Protein AF-A0A7R8D118-F1 (afdb_monomer_lite)

Structure (mmCIF, N/CA/C/O backbone):
data_AF-A0A7R8D118-F1
#
_entry.id   AF-A0A7R8D118-F1
#
loop_
_atom_site.group_PDB
_atom_site.id
_atom_site.type_symbol
_atom_site.label_atom_id
_atom_site.label_alt_id
_atom_site.label_comp_id
_atom_site.label_asym_id
_atom_site.label_entity_id
_atom_site.label_seq_id
_atom_site.pdbx_PDB_ins_code
_atom_site.Cartn_x
_atom_site.Cartn_y
_atom_site.Cartn_z
_atom_site.occupancy
_atom_site.B_iso_or_equiv
_atom_site.auth_seq_id
_atom_site.auth_comp_id
_atom_site.auth_asym_id
_atom_site.auth_atom_id
_atom_site.pdbx_PDB_model_num
ATOM 1 N N . MET A 1 1 ? 39.020 42.201 -3.361 1.00 38.03 1 MET A N 1
ATOM 2 C CA . MET A 1 1 ? 38.008 42.595 -4.357 1.00 38.03 1 MET A CA 1
ATOM 3 C C . MET A 1 1 ? 37.973 41.532 -5.427 1.00 38.03 1 MET A C 1
ATOM 5 O O . MET A 1 1 ? 39.004 41.213 -6.007 1.00 38.03 1 MET A O 1
ATOM 9 N N . ASP A 1 2 ? 36.800 40.930 -5.534 1.00 43.62 2 ASP A N 1
ATOM 10 C CA . ASP A 1 2 ? 36.474 39.673 -6.190 1.00 43.62 2 ASP A CA 1
ATOM 11 C C . ASP A 1 2 ? 36.710 39.654 -7.700 1.00 43.62 2 ASP A C 1
ATOM 13 O O . ASP A 1 2 ? 36.408 40.614 -8.407 1.00 43.62 2 ASP A O 1
ATOM 17 N N . LYS A 1 3 ? 37.168 38.502 -8.197 1.00 47.53 3 LYS A N 1
ATOM 18 C CA . LYS A 1 3 ? 36.976 38.077 -9.586 1.00 47.53 3 LYS A CA 1
ATOM 19 C C . LYS A 1 3 ? 36.614 36.593 -9.598 1.00 47.53 3 LYS A C 1
ATOM 21 O O . LYS A 1 3 ? 37.486 35.738 -9.698 1.00 47.53 3 LYS A O 1
ATOM 26 N N . PHE A 1 4 ? 35.321 36.301 -9.489 1.00 48.78 4 PHE A N 1
ATOM 27 C CA . PHE A 1 4 ? 34.744 35.029 -9.919 1.00 48.78 4 PHE A CA 1
ATOM 28 C C . PHE A 1 4 ? 33.777 35.325 -11.058 1.00 48.78 4 PHE A C 1
ATOM 30 O O . PHE A 1 4 ? 32.593 35.584 -10.857 1.00 48.78 4 PHE A O 1
ATOM 37 N N . GLU A 1 5 ? 34.319 35.326 -12.267 1.00 49.88 5 GLU A N 1
ATOM 38 C CA . GLU A 1 5 ? 33.544 35.365 -13.498 1.00 49.88 5 GLU A CA 1
ATOM 39 C C . GLU A 1 5 ? 32.995 33.949 -13.720 1.00 49.88 5 GLU A C 1
ATOM 41 O O . GLU A 1 5 ? 33.688 33.042 -14.178 1.00 49.88 5 GLU A O 1
ATOM 46 N N . THR A 1 6 ? 31.766 33.715 -13.260 1.00 54.00 6 THR A N 1
ATOM 47 C CA . THR A 1 6 ? 31.045 32.463 -13.500 1.00 54.00 6 THR A CA 1
ATOM 48 C C . THR A 1 6 ? 30.400 32.545 -14.878 1.00 54.00 6 THR A C 1
ATOM 50 O O . THR A 1 6 ? 29.558 33.402 -15.136 1.00 54.00 6 THR A O 1
ATOM 53 N N . ALA A 1 7 ? 30.831 31.663 -15.783 1.00 54.53 7 ALA A N 1
ATOM 54 C CA . ALA A 1 7 ? 30.263 31.527 -17.119 1.00 54.53 7 ALA A CA 1
ATOM 55 C C . ALA A 1 7 ? 28.735 31.316 -17.050 1.00 54.53 7 ALA A C 1
ATOM 57 O O . ALA A 1 7 ? 28.266 30.574 -16.179 1.00 54.53 7 ALA A O 1
ATOM 58 N N . PRO A 1 8 ? 27.939 31.914 -17.957 1.00 55.78 8 PRO A N 1
ATOM 59 C CA . PRO A 1 8 ? 26.502 31.690 -17.972 1.00 55.78 8 PRO A CA 1
ATOM 60 C C . PRO A 1 8 ? 26.220 30.228 -18.329 1.00 55.78 8 PRO A C 1
ATOM 62 O O . PRO A 1 8 ? 26.653 29.733 -19.372 1.00 55.78 8 PRO A O 1
ATOM 65 N N . ALA A 1 9 ? 25.491 29.527 -17.458 1.00 60.59 9 ALA A N 1
ATOM 66 C CA . ALA A 1 9 ? 25.002 28.184 -17.735 1.00 60.59 9 ALA A CA 1
ATOM 67 C C . ALA A 1 9 ? 24.207 28.205 -19.049 1.00 60.59 9 ALA A C 1
ATOM 69 O O . ALA A 1 9 ? 23.165 28.854 -19.150 1.00 60.59 9 ALA A O 1
ATOM 70 N N . CYS A 1 10 ? 24.720 27.516 -20.068 1.00 49.34 10 CYS A N 1
ATOM 71 C CA . CYS A 1 10 ? 24.037 27.331 -21.338 1.00 49.34 10 CYS A CA 1
ATOM 72 C C . CYS A 1 10 ? 22.748 26.535 -21.078 1.00 49.34 10 CYS A C 1
ATOM 74 O O . CYS A 1 10 ? 22.778 25.315 -20.905 1.00 49.34 10 CYS A O 1
ATOM 76 N N . LEU A 1 11 ? 21.617 27.237 -20.988 1.00 60.72 11 LEU A N 1
ATOM 77 C CA . LEU A 1 11 ? 20.293 26.637 -20.862 1.00 60.72 11 LEU A CA 1
ATOM 78 C C . LEU A 1 11 ? 19.932 25.990 -22.202 1.00 60.72 11 LEU A C 1
ATOM 80 O O . LEU A 1 11 ? 19.295 26.594 -23.062 1.00 60.72 11 LEU A O 1
ATOM 84 N N . THR A 1 12 ? 20.384 24.756 -22.400 1.00 67.12 12 THR A N 1
ATOM 85 C CA . THR A 1 12 ? 19.956 23.930 -23.527 1.00 67.12 12 THR A CA 1
ATOM 86 C C . THR A 1 12 ? 18.503 23.515 -23.301 1.00 67.12 12 THR A C 1
ATOM 88 O O . THR A 1 12 ? 18.144 22.935 -22.274 1.00 67.12 12 THR A O 1
ATOM 91 N N . GLN A 1 13 ? 17.631 23.857 -24.250 1.00 70.81 13 GLN A N 1
ATOM 92 C CA . GLN A 1 13 ? 16.223 23.483 -24.198 1.00 70.81 13 GLN A CA 1
ATOM 93 C C . GLN A 1 13 ? 16.103 21.956 -24.290 1.00 70.81 13 GLN A C 1
ATOM 95 O O . GLN A 1 13 ? 16.278 21.371 -25.355 1.00 70.81 13 GLN A O 1
ATOM 100 N N . SER A 1 14 ? 15.806 21.311 -23.163 1.00 67.88 14 SER A N 1
ATOM 101 C CA . SER A 1 14 ? 15.517 19.875 -23.106 1.00 67.88 14 SER A CA 1
ATOM 102 C C . SER A 1 14 ? 14.041 19.633 -23.422 1.00 67.88 14 SER A C 1
ATOM 104 O O . SER A 1 14 ? 13.181 20.406 -22.985 1.00 67.88 14 SER A O 1
ATOM 106 N N . ARG A 1 15 ? 13.712 18.578 -24.178 1.00 76.56 15 ARG A N 1
ATOM 107 C CA . ARG A 1 15 ? 12.307 18.224 -24.421 1.00 76.56 15 ARG A CA 1
ATOM 108 C C . ARG A 1 15 ? 11.724 17.599 -23.156 1.00 76.56 15 ARG A C 1
ATOM 110 O O . ARG A 1 15 ? 12.433 16.978 -22.370 1.00 76.56 15 ARG A O 1
ATOM 117 N N . ILE A 1 16 ? 10.409 17.725 -22.964 1.00 75.69 16 ILE A N 1
ATOM 118 C CA . ILE A 1 16 ? 9.700 17.116 -21.819 1.00 75.69 16 ILE A CA 1
ATOM 119 C C . ILE A 1 16 ? 9.971 15.604 -21.756 1.00 75.69 16 ILE A C 1
ATOM 121 O O . ILE A 1 16 ? 10.106 15.031 -20.678 1.00 75.69 16 ILE A O 1
ATOM 125 N N . GLU A 1 17 ? 10.100 14.977 -22.922 1.00 73.69 17 GLU A N 1
ATOM 126 C CA . GLU A 1 17 ? 10.392 13.556 -23.092 1.00 73.69 17 GLU A CA 1
ATOM 127 C C . GLU A 1 17 ? 11.790 13.162 -22.621 1.00 73.69 17 GLU A C 1
ATOM 129 O O . GLU A 1 17 ? 11.987 11.998 -22.307 1.00 73.69 17 GLU A O 1
ATOM 134 N N . ASP A 1 18 ? 12.744 14.088 -22.507 1.00 72.12 18 ASP A N 1
ATOM 135 C CA . ASP A 1 18 ? 14.113 13.790 -22.068 1.00 72.12 18 ASP A CA 1
ATOM 136 C C . ASP A 1 18 ? 14.220 13.702 -20.540 1.00 72.12 18 ASP A C 1
ATOM 138 O O . ASP A 1 18 ? 15.130 13.064 -20.006 1.00 72.12 18 ASP A O 1
ATOM 142 N N . LEU A 1 19 ? 13.245 14.261 -19.816 1.00 79.56 19 LEU A N 1
ATOM 143 C CA . LEU A 1 19 ? 13.216 14.261 -18.357 1.00 79.56 19 LEU A CA 1
ATOM 144 C C . LEU A 1 19 ? 13.184 12.830 -17.799 1.00 79.56 19 LEU A C 1
ATOM 146 O O . LEU A 1 19 ? 12.403 11.980 -18.231 1.00 79.56 19 LEU A O 1
ATOM 150 N N . ALA A 1 20 ? 14.002 12.569 -16.776 1.00 73.56 20 ALA A N 1
ATOM 151 C CA . ALA A 1 20 ? 14.130 11.243 -16.164 1.00 73.56 20 ALA A CA 1
ATOM 152 C C . ALA A 1 20 ? 12.820 10.726 -15.534 1.00 73.56 20 ALA A C 1
ATOM 154 O O . ALA A 1 20 ? 12.601 9.516 -15.466 1.00 73.56 20 ALA A O 1
ATOM 155 N N . GLY A 1 21 ? 11.954 11.636 -15.070 1.00 74.75 21 GLY A N 1
ATOM 156 C CA . GLY A 1 21 ? 10.668 11.311 -14.443 1.00 74.75 21 GLY A CA 1
ATOM 157 C C . GLY A 1 21 ? 9.498 11.163 -15.419 1.00 74.75 21 GLY A C 1
ATOM 158 O O . GLY A 1 21 ? 8.461 10.616 -15.039 1.00 74.75 21 GLY A O 1
ATOM 159 N N . VAL A 1 22 ? 9.645 11.624 -16.664 1.00 77.94 22 VAL A N 1
ATOM 160 C CA . VAL A 1 22 ? 8.611 11.487 -17.693 1.00 77.94 22 VAL A CA 1
ATOM 161 C C . VAL A 1 22 ? 8.875 10.192 -18.440 1.00 77.94 22 VAL A C 1
ATOM 163 O O . VAL A 1 22 ? 9.893 10.035 -19.111 1.00 77.94 22 VAL A O 1
ATOM 166 N N . VAL A 1 23 ? 7.960 9.239 -18.276 1.00 80.56 23 VAL A N 1
ATOM 167 C CA . VAL A 1 23 ? 8.067 7.926 -18.902 1.00 80.56 23 VAL A CA 1
ATOM 168 C C . VAL A 1 23 ? 6.770 7.570 -19.611 1.00 80.56 23 VAL A C 1
ATOM 170 O O . VAL A 1 23 ? 5.721 7.432 -18.977 1.00 80.56 23 VAL A O 1
ATOM 173 N N . ASN A 1 24 ? 6.870 7.347 -20.921 1.00 84.75 24 ASN A N 1
ATOM 174 C CA . ASN A 1 24 ? 5.761 6.925 -21.762 1.00 84.75 24 ASN A CA 1
ATOM 175 C C . ASN A 1 24 ? 5.709 5.399 -21.893 1.00 84.75 24 ASN A C 1
ATOM 177 O O . ASN A 1 24 ? 6.715 4.731 -22.124 1.00 84.75 24 ASN A O 1
ATOM 181 N N . LEU A 1 25 ? 4.505 4.827 -21.780 1.00 85.38 25 LEU A N 1
ATOM 182 C CA . LEU A 1 25 ? 4.330 3.373 -21.864 1.00 85.38 25 LEU A CA 1
ATOM 183 C C . LEU A 1 25 ? 4.691 2.828 -23.257 1.00 85.38 25 LEU A C 1
ATOM 185 O O . LEU A 1 25 ? 5.374 1.813 -23.345 1.00 85.38 25 LEU A O 1
ATOM 189 N N . LYS A 1 26 ? 4.283 3.529 -24.324 1.00 86.25 26 LYS A N 1
ATOM 190 C CA . LYS A 1 26 ? 4.560 3.139 -25.718 1.00 86.25 26 LYS A CA 1
ATOM 191 C C . LYS A 1 26 ? 6.062 3.096 -26.019 1.00 86.25 26 LYS A C 1
ATOM 193 O O . LYS A 1 26 ? 6.540 2.140 -26.615 1.00 86.25 26 LYS A O 1
ATOM 198 N N . GLU A 1 27 ? 6.804 4.086 -25.530 1.00 85.56 27 GLU A N 1
ATOM 199 C CA . GLU A 1 27 ? 8.264 4.151 -25.655 1.00 85.56 27 GLU A CA 1
ATOM 200 C C . GLU A 1 27 ? 8.927 2.946 -24.971 1.00 85.56 27 GLU A C 1
ATOM 202 O O . GLU A 1 27 ? 9.779 2.277 -25.547 1.00 85.56 27 GLU A O 1
ATOM 207 N N . PHE A 1 28 ? 8.473 2.585 -23.769 1.00 87.50 28 PHE A N 1
ATOM 208 C CA . PHE A 1 28 ? 8.981 1.410 -23.058 1.00 87.50 28 PHE A CA 1
ATOM 209 C C . PHE A 1 28 ? 8.636 0.082 -23.747 1.00 87.50 28 PHE A C 1
ATOM 211 O O . PHE A 1 28 ? 9.424 -0.862 -23.685 1.00 87.50 28 PHE A O 1
ATOM 218 N N . GLU A 1 29 ? 7.481 -0.012 -24.406 1.00 88.38 29 GLU A N 1
ATOM 219 C CA . GLU A 1 29 ? 7.123 -1.166 -25.239 1.00 88.38 29 GLU A CA 1
ATOM 220 C C . GLU A 1 29 ? 8.008 -1.257 -26.491 1.00 88.38 29 GLU A C 1
ATOM 222 O O . GLU A 1 29 ? 8.427 -2.348 -26.879 1.00 88.38 29 GLU A O 1
ATOM 227 N N . GLU A 1 30 ? 8.356 -0.126 -27.105 1.00 87.50 30 GLU A N 1
ATOM 228 C CA . GLU A 1 30 ? 9.306 -0.074 -28.218 1.00 87.50 30 GLU A CA 1
ATOM 229 C C . GLU A 1 30 ? 10.720 -0.469 -27.795 1.00 87.50 30 GLU A C 1
ATOM 231 O O . GLU A 1 30 ? 11.332 -1.315 -28.450 1.00 87.50 30 GLU A O 1
ATOM 236 N N . LEU A 1 31 ? 11.219 0.072 -26.680 1.00 86.69 31 LEU A N 1
ATOM 237 C CA . LEU A 1 31 ? 12.519 -0.299 -26.118 1.00 86.69 31 LEU A CA 1
ATOM 238 C C . LEU A 1 31 ? 12.564 -1.787 -25.765 1.00 86.69 31 LEU A C 1
ATOM 240 O O . LEU A 1 31 ? 13.558 -2.456 -26.041 1.00 86.69 31 LEU A O 1
ATOM 244 N N . ARG A 1 32 ? 11.462 -2.338 -25.243 1.00 87.31 32 ARG A N 1
ATOM 245 C CA . ARG A 1 32 ? 11.330 -3.780 -25.023 1.00 87.31 32 ARG A CA 1
ATOM 246 C C . ARG A 1 32 ? 11.457 -4.568 -26.325 1.00 87.31 32 ARG A C 1
ATOM 248 O O . ARG A 1 32 ? 12.242 -5.510 -26.372 1.00 87.31 32 ARG A O 1
ATOM 255 N N . ARG A 1 33 ? 10.725 -4.189 -27.378 1.00 86.56 33 ARG A N 1
ATOM 256 C CA . ARG A 1 33 ? 10.809 -4.859 -28.690 1.00 86.56 33 ARG A CA 1
ATOM 257 C C . ARG A 1 33 ? 12.226 -4.809 -29.263 1.00 86.56 33 ARG A C 1
ATOM 259 O O . ARG A 1 33 ? 12.708 -5.808 -29.790 1.00 86.56 33 ARG A O 1
ATOM 266 N N . ARG A 1 34 ? 12.918 -3.674 -29.119 1.00 85.19 34 ARG A N 1
ATOM 267 C CA . ARG A 1 34 ? 14.320 -3.521 -29.544 1.00 85.19 34 ARG A CA 1
ATOM 268 C C . ARG A 1 34 ? 15.259 -4.429 -28.752 1.00 85.19 34 ARG A C 1
ATOM 270 O O . ARG A 1 34 ? 16.113 -5.072 -29.355 1.00 85.19 34 ARG A O 1
ATOM 277 N N . LEU A 1 35 ? 15.057 -4.549 -27.440 1.00 84.38 35 LEU A N 1
ATOM 278 C CA . LEU A 1 35 ? 15.840 -5.440 -26.581 1.00 84.38 35 LEU A CA 1
ATOM 279 C C . LEU A 1 35 ? 15.606 -6.927 -26.908 1.00 84.38 35 LEU A C 1
ATOM 281 O O . LEU A 1 35 ? 16.534 -7.732 -26.855 1.00 84.38 35 LEU A O 1
ATOM 285 N N . GLU A 1 36 ? 14.381 -7.298 -27.293 1.00 82.62 36 GLU A N 1
ATOM 286 C CA . GLU A 1 36 ? 14.028 -8.657 -27.731 1.00 82.62 36 GLU A CA 1
ATOM 287 C C . GLU A 1 36 ? 14.558 -8.986 -29.146 1.00 82.62 36 GLU A C 1
ATOM 289 O O . GLU A 1 36 ? 14.781 -10.158 -29.461 1.00 82.62 36 GLU A O 1
ATOM 294 N N . SER A 1 37 ? 14.839 -7.974 -29.977 1.00 82.00 37 SER A N 1
ATOM 295 C CA . SER A 1 37 ? 15.370 -8.150 -31.337 1.00 82.00 37 SER A CA 1
ATOM 296 C C . SER A 1 37 ? 16.778 -8.773 -31.365 1.00 82.00 37 SER A C 1
ATOM 298 O O . SER A 1 37 ? 17.537 -8.680 -30.402 1.00 82.00 37 SER A O 1
ATOM 300 N N . ARG A 1 38 ? 17.141 -9.424 -32.479 1.00 68.56 38 ARG A N 1
ATOM 301 C CA . ARG A 1 38 ? 18.379 -10.222 -32.633 1.00 68.56 38 ARG A CA 1
ATOM 302 C C . ARG A 1 38 ? 19.655 -9.389 -32.877 1.00 68.56 38 ARG A C 1
ATOM 304 O O . ARG A 1 38 ? 20.725 -9.968 -33.010 1.00 68.56 38 ARG A O 1
ATOM 311 N N . GLN A 1 39 ? 19.536 -8.065 -32.973 1.00 67.06 39 GLN A N 1
ATOM 312 C CA . GLN A 1 39 ? 20.629 -7.135 -33.285 1.00 67.06 39 GLN A CA 1
ATOM 313 C C . GLN A 1 39 ? 21.296 -6.662 -31.981 1.00 67.06 39 GLN A C 1
ATOM 315 O O . GLN A 1 39 ? 20.733 -5.829 -31.275 1.00 67.06 39 GLN A O 1
ATOM 320 N N . GLY A 1 40 ? 22.460 -7.231 -31.648 1.00 62.84 40 GLY A N 1
ATOM 321 C CA . GLY A 1 40 ? 23.131 -7.051 -30.350 1.00 62.84 40 GLY A CA 1
ATOM 322 C C . GLY A 1 40 ? 23.692 -5.650 -30.078 1.00 62.84 40 GLY A C 1
ATOM 323 O O . GLY A 1 40 ? 23.678 -5.206 -28.931 1.00 62.84 40 GLY A O 1
ATOM 324 N N . ASP A 1 41 ? 24.121 -4.918 -31.109 1.00 67.38 41 ASP A N 1
ATOM 325 C CA . ASP A 1 41 ? 24.803 -3.625 -30.923 1.00 67.38 41 ASP A CA 1
ATOM 326 C C . ASP A 1 41 ? 23.873 -2.541 -30.351 1.00 67.38 41 ASP A C 1
ATOM 328 O O . ASP A 1 41 ? 24.260 -1.764 -29.478 1.00 67.38 41 ASP A O 1
ATOM 332 N N . HIS A 1 42 ? 22.594 -2.563 -30.731 1.00 75.31 42 HIS A N 1
ATOM 333 C CA . HIS A 1 42 ? 21.590 -1.621 -30.227 1.00 75.31 42 HIS A CA 1
ATOM 334 C C . HIS A 1 42 ? 21.144 -1.907 -28.787 1.00 75.31 42 HIS A C 1
ATOM 336 O O . HIS A 1 42 ? 20.473 -1.081 -28.165 1.00 75.31 42 HIS A O 1
ATOM 342 N N . HIS A 1 43 ? 21.484 -3.068 -28.218 1.00 80.75 43 HIS A N 1
ATOM 343 C CA . HIS A 1 43 ? 21.042 -3.421 -26.865 1.00 80.75 43 HIS A CA 1
ATOM 344 C C . HIS A 1 43 ? 21.730 -2.570 -25.803 1.00 80.75 43 HIS A C 1
ATOM 346 O O . HIS A 1 43 ? 21.073 -2.148 -24.851 1.00 80.75 43 HIS A O 1
ATOM 352 N N . ARG A 1 44 ? 23.017 -2.251 -25.983 1.00 82.44 44 ARG A N 1
ATOM 353 C CA . ARG A 1 44 ? 23.759 -1.390 -25.047 1.00 82.44 44 ARG A CA 1
ATOM 354 C C . ARG A 1 44 ? 23.200 0.032 -25.018 1.00 82.44 44 ARG A C 1
ATOM 356 O O . ARG A 1 44 ? 23.008 0.593 -23.940 1.00 82.44 44 ARG A O 1
ATOM 363 N N . GLU A 1 45 ? 22.855 0.583 -26.179 1.00 84.25 45 GLU A N 1
ATOM 364 C CA . GLU A 1 45 ? 22.222 1.904 -26.305 1.00 84.25 45 GLU A CA 1
ATOM 365 C C . GLU A 1 45 ? 20.845 1.943 -25.628 1.00 84.25 45 GLU A C 1
ATOM 367 O O . GLU A 1 45 ? 20.515 2.891 -24.905 1.00 84.25 45 GLU A O 1
ATOM 372 N N . VAL A 1 46 ? 20.056 0.877 -25.803 1.00 86.00 46 VAL A N 1
ATOM 373 C CA . VAL A 1 46 ? 18.748 0.723 -25.155 1.00 86.00 46 VAL A CA 1
ATOM 374 C C . VAL A 1 46 ? 18.903 0.640 -23.637 1.00 86.00 46 VAL A C 1
ATOM 376 O O . VAL A 1 46 ? 18.200 1.352 -22.923 1.00 86.00 46 VAL A O 1
ATOM 379 N N . ILE A 1 47 ? 19.844 -0.160 -23.126 1.00 86.06 47 ILE A N 1
ATOM 380 C CA . ILE A 1 47 ? 20.112 -0.277 -21.682 1.00 86.06 47 ILE A CA 1
ATOM 381 C C . ILE A 1 47 ? 20.561 1.071 -21.105 1.00 86.06 47 ILE A C 1
ATOM 383 O O . ILE A 1 47 ? 20.074 1.479 -20.049 1.00 86.06 47 ILE A O 1
ATOM 387 N N . HIS A 1 48 ? 21.426 1.804 -21.809 1.00 85.75 48 HIS A N 1
ATOM 388 C CA . HIS A 1 48 ? 21.866 3.131 -21.381 1.00 85.75 48 HIS A CA 1
ATOM 389 C C . HIS A 1 48 ? 20.705 4.136 -21.327 1.00 85.75 48 HIS A C 1
ATOM 391 O O . HIS A 1 48 ? 20.577 4.895 -20.365 1.00 85.75 48 HIS A O 1
ATOM 397 N N . THR A 1 49 ? 19.816 4.102 -22.322 1.00 85.88 49 THR A N 1
ATOM 398 C CA . THR A 1 49 ? 18.604 4.934 -22.355 1.00 85.88 49 THR A CA 1
ATOM 399 C C . THR A 1 49 ? 17.653 4.581 -21.213 1.00 85.88 49 THR A C 1
ATOM 401 O O . THR A 1 49 ? 17.167 5.472 -20.518 1.00 85.88 49 THR A O 1
ATOM 404 N N . LEU A 1 50 ? 17.443 3.287 -20.953 1.00 86.94 50 LEU A N 1
ATOM 405 C CA . LEU A 1 50 ? 16.613 2.820 -19.844 1.00 86.94 50 LEU A CA 1
ATOM 406 C C . LEU A 1 50 ? 17.186 3.258 -18.495 1.00 86.94 50 LEU A C 1
ATOM 408 O O . LEU A 1 50 ? 16.428 3.721 -17.650 1.00 86.94 50 LEU A O 1
ATOM 412 N N . ARG A 1 51 ? 18.509 3.194 -18.306 1.00 86.19 51 ARG A N 1
ATOM 413 C CA . ARG A 1 51 ? 19.171 3.608 -17.058 1.00 86.19 51 ARG A CA 1
ATOM 414 C C . ARG A 1 51 ? 18.987 5.095 -16.744 1.00 86.19 51 ARG A C 1
ATOM 416 O O . ARG A 1 51 ? 18.916 5.462 -15.577 1.00 86.19 51 ARG A O 1
ATOM 423 N N . LYS A 1 52 ? 18.868 5.951 -17.766 1.00 86.50 52 LYS A N 1
ATOM 424 C CA . LYS A 1 52 ? 18.570 7.387 -17.593 1.00 86.50 52 LYS A CA 1
ATOM 425 C C . LYS A 1 52 ? 17.131 7.653 -17.141 1.00 86.50 52 LYS A C 1
ATOM 427 O O . LYS A 1 52 ? 16.846 8.727 -16.615 1.00 86.50 52 LYS A O 1
ATOM 432 N N . LYS A 1 53 ? 16.215 6.707 -17.357 1.00 86.38 53 LYS A N 1
ATOM 433 C CA . LYS A 1 53 ? 14.800 6.838 -16.996 1.00 86.38 53 LYS A CA 1
ATOM 434 C C . LYS A 1 53 ? 14.535 6.248 -15.615 1.00 86.38 53 LYS A C 1
ATOM 436 O O . LYS A 1 53 ? 15.051 5.191 -15.266 1.00 86.38 53 LYS A O 1
ATOM 441 N N . ASN A 1 54 ? 13.651 6.889 -14.851 1.00 81.69 54 ASN A N 1
ATOM 442 C CA . ASN A 1 54 ? 13.177 6.380 -13.565 1.00 81.69 54 ASN A CA 1
ATOM 443 C C . ASN A 1 54 ? 11.684 6.006 -13.640 1.00 81.69 54 ASN A C 1
ATOM 445 O O . ASN A 1 54 ? 10.817 6.764 -13.194 1.00 81.69 54 ASN A O 1
ATOM 449 N N . PRO A 1 55 ? 11.341 4.849 -14.237 1.00 84.62 55 PRO A N 1
ATOM 450 C CA . PRO A 1 55 ? 9.953 4.460 -14.440 1.00 84.62 55 PRO A CA 1
ATOM 451 C C . PRO A 1 55 ? 9.238 4.113 -13.130 1.00 84.62 55 PRO A C 1
ATOM 453 O O . PRO A 1 55 ? 9.790 3.523 -12.192 1.00 84.62 55 PRO A O 1
ATOM 456 N N . SER A 1 56 ? 7.941 4.422 -13.087 1.00 83.00 56 SER A N 1
ATOM 457 C CA . SER A 1 56 ? 7.065 4.009 -11.989 1.00 83.00 56 SER A CA 1
ATOM 458 C C . SER A 1 56 ? 6.876 2.485 -11.954 1.00 83.00 56 SER A C 1
ATOM 460 O O . SER A 1 56 ? 6.935 1.806 -12.983 1.00 83.00 56 SER A O 1
ATOM 462 N N . SER A 1 57 ? 6.552 1.934 -10.777 1.00 83.31 57 SER A N 1
ATOM 463 C CA . SER A 1 57 ? 6.293 0.495 -10.608 1.00 83.31 57 SER A CA 1
ATOM 464 C C . SER A 1 57 ? 5.197 -0.032 -11.541 1.00 83.31 57 SER A C 1
ATOM 466 O O . SER A 1 57 ? 5.247 -1.182 -11.975 1.00 83.31 57 SER A O 1
ATOM 468 N N . LYS A 1 58 ? 4.207 0.809 -11.873 1.00 83.25 58 LYS A N 1
ATOM 469 C CA . LYS A 1 58 ? 3.111 0.469 -12.789 1.00 83.25 58 LYS A CA 1
ATOM 470 C C . LYS A 1 58 ? 3.604 0.330 -14.228 1.00 83.25 58 LYS A C 1
ATOM 472 O O . LYS A 1 58 ? 3.173 -0.589 -14.916 1.00 83.25 58 LYS A O 1
ATOM 477 N N . ILE A 1 59 ? 4.503 1.211 -14.666 1.00 85.38 59 ILE A N 1
ATOM 478 C CA . ILE A 1 59 ? 5.061 1.185 -16.023 1.00 85.38 59 ILE A CA 1
ATOM 479 C C . ILE A 1 59 ? 5.949 -0.042 -16.203 1.00 85.38 59 ILE A C 1
ATOM 481 O O . ILE A 1 59 ? 5.742 -0.776 -17.160 1.00 85.38 59 ILE A O 1
ATOM 485 N N . ILE A 1 60 ? 6.849 -0.324 -15.252 1.00 85.81 60 ILE A N 1
ATOM 486 C CA . ILE A 1 60 ? 7.738 -1.498 -15.324 1.00 85.81 60 ILE A CA 1
ATOM 487 C C . ILE A 1 60 ? 6.924 -2.797 -15.439 1.00 85.81 60 ILE A C 1
ATOM 489 O O . ILE A 1 60 ? 7.239 -3.659 -16.257 1.00 85.81 60 ILE A O 1
ATOM 493 N N . ARG A 1 61 ? 5.848 -2.930 -14.646 1.00 84.25 61 ARG A N 1
ATOM 494 C CA . ARG A 1 61 ? 4.969 -4.110 -14.694 1.00 84.25 61 ARG A CA 1
ATOM 495 C C . ARG A 1 61 ? 4.190 -4.217 -16.003 1.00 84.25 61 ARG A C 1
ATOM 497 O O . ARG A 1 61 ? 4.037 -5.320 -16.508 1.00 84.25 61 ARG A O 1
ATOM 504 N N . LYS A 1 62 ? 3.679 -3.100 -16.532 1.00 86.69 62 LYS A N 1
ATOM 505 C CA . LYS A 1 62 ? 2.867 -3.095 -17.759 1.00 86.69 62 LYS A CA 1
ATOM 506 C C . LYS A 1 62 ? 3.694 -3.323 -19.018 1.00 86.69 62 LYS A C 1
ATOM 508 O O . LYS A 1 62 ? 3.261 -4.075 -19.880 1.00 86.69 62 LYS A O 1
ATOM 513 N N . SER A 1 63 ? 4.863 -2.695 -19.122 1.00 84.75 63 SER A N 1
ATOM 514 C CA . SER A 1 63 ? 5.712 -2.837 -20.306 1.00 84.75 63 SER A CA 1
ATOM 515 C C . SER A 1 63 ? 6.338 -4.230 -20.399 1.00 84.75 63 SER A C 1
ATOM 517 O O . SER A 1 63 ? 6.590 -4.718 -21.498 1.00 84.75 63 SER A O 1
ATOM 519 N N . GLY A 1 64 ? 6.578 -4.900 -19.264 1.00 84.62 64 GLY A N 1
ATOM 520 C CA . GLY A 1 64 ? 7.250 -6.203 -19.229 1.00 84.62 64 GLY A CA 1
ATOM 521 C C . GLY A 1 64 ? 8.749 -6.120 -19.537 1.00 84.62 64 GLY A C 1
ATOM 522 O O . GLY A 1 64 ? 9.386 -7.138 -19.792 1.00 84.62 64 GLY A O 1
ATOM 523 N N . ILE A 1 65 ? 9.327 -4.914 -19.503 1.00 85.31 65 ILE A N 1
ATOM 524 C CA . ILE A 1 65 ? 10.742 -4.659 -19.814 1.00 85.31 65 ILE A CA 1
ATOM 525 C C . ILE A 1 65 ? 11.701 -5.419 -18.883 1.00 85.31 65 ILE A C 1
ATOM 527 O O . ILE A 1 65 ? 12.787 -5.814 -19.295 1.00 85.31 65 ILE A O 1
ATOM 531 N N . LEU A 1 66 ? 11.282 -5.680 -17.641 1.00 85.75 66 LEU A N 1
ATOM 532 C CA . LEU A 1 66 ? 12.095 -6.385 -16.652 1.00 85.75 66 LEU A CA 1
ATOM 533 C C . LEU A 1 66 ? 12.366 -7.843 -17.065 1.00 85.75 66 LEU A C 1
ATOM 535 O O . LEU A 1 66 ? 13.474 -8.337 -16.879 1.00 85.75 66 LEU A O 1
ATOM 539 N N . GLU A 1 67 ? 11.387 -8.516 -17.677 1.00 85.44 67 GLU A N 1
ATOM 540 C CA . GLU A 1 67 ? 11.573 -9.877 -18.196 1.00 85.44 67 GLU A CA 1
ATOM 541 C C . GLU A 1 67 ? 12.460 -9.891 -19.443 1.00 85.44 67 GLU A C 1
ATOM 543 O O . GLU A 1 67 ? 13.262 -10.807 -19.622 1.00 85.44 67 GLU A O 1
ATOM 548 N N . ALA A 1 68 ? 12.371 -8.855 -20.281 1.00 84.56 68 ALA A N 1
ATOM 549 C CA . ALA A 1 68 ? 13.256 -8.706 -21.431 1.00 84.56 68 ALA A CA 1
ATOM 550 C C . ALA A 1 68 ? 14.722 -8.507 -20.996 1.00 84.56 68 ALA A C 1
ATOM 552 O O . ALA A 1 68 ? 15.604 -9.171 -21.536 1.00 84.56 68 ALA A O 1
ATOM 553 N N . LEU A 1 69 ? 14.976 -7.696 -19.959 1.00 84.81 69 LEU A N 1
ATOM 554 C CA . LEU A 1 69 ? 16.307 -7.555 -19.348 1.00 84.81 69 LEU A CA 1
ATOM 555 C C . LEU A 1 69 ? 16.790 -8.869 -18.716 1.00 84.81 69 LEU A C 1
ATOM 557 O O . LEU A 1 69 ? 17.936 -9.260 -18.902 1.00 84.81 69 LEU A O 1
ATOM 561 N N . ARG A 1 70 ? 15.907 -9.607 -18.030 1.00 84.12 70 ARG A N 1
ATOM 562 C CA . ARG A 1 70 ? 16.248 -10.896 -17.403 1.00 84.12 70 ARG A CA 1
ATOM 563 C C . ARG A 1 70 ? 16.669 -11.967 -18.410 1.00 84.12 70 ARG A C 1
ATOM 565 O O . ARG A 1 70 ? 17.505 -12.812 -18.087 1.00 84.12 70 ARG A O 1
ATOM 572 N N . ARG A 1 71 ? 16.058 -11.981 -19.598 1.00 82.44 71 ARG A N 1
ATOM 573 C CA . ARG A 1 71 ? 16.390 -12.928 -20.677 1.00 82.44 71 ARG A CA 1
ATOM 574 C C . ARG A 1 71 ? 17.758 -12.643 -21.297 1.00 82.44 71 ARG A C 1
ATOM 576 O O . ARG A 1 71 ? 18.369 -13.568 -21.821 1.00 82.44 71 ARG A O 1
ATOM 583 N N . ARG A 1 72 ? 18.245 -11.405 -21.198 1.00 74.94 72 ARG A N 1
ATOM 584 C CA . ARG A 1 72 ? 19.546 -10.964 -21.708 1.00 74.94 72 ARG A CA 1
ATOM 585 C C . ARG A 1 72 ? 20.629 -11.025 -20.628 1.00 74.94 72 ARG A C 1
ATOM 587 O O . ARG A 1 72 ? 21.152 -10.007 -20.185 1.00 74.94 72 ARG A O 1
ATOM 594 N N . LYS A 1 73 ? 20.938 -12.241 -20.162 1.00 70.94 73 LYS A N 1
ATOM 595 C CA . LYS A 1 73 ? 22.035 -12.487 -19.197 1.00 70.94 73 LYS A CA 1
ATOM 596 C C . LYS A 1 73 ? 23.428 -12.386 -19.822 1.00 70.94 73 LYS A C 1
ATOM 598 O O . LYS A 1 73 ? 24.419 -12.395 -19.104 1.00 70.94 73 LYS A O 1
ATOM 603 N N . ASP A 1 74 ? 23.479 -12.346 -21.145 1.00 77.62 74 ASP A N 1
ATOM 604 C CA . ASP A 1 74 ? 24.665 -12.193 -21.979 1.00 77.62 74 ASP A CA 1
ATOM 605 C C . ASP A 1 74 ? 25.284 -10.790 -21.886 1.00 77.62 74 ASP A C 1
ATOM 607 O O . ASP A 1 74 ? 26.468 -10.632 -22.171 1.00 77.62 74 ASP A O 1
ATOM 611 N N . ILE A 1 75 ? 24.517 -9.789 -21.435 1.00 80.75 75 ILE A N 1
ATOM 612 C CA . ILE A 1 75 ? 24.975 -8.405 -21.283 1.00 80.75 75 ILE A CA 1
ATOM 613 C C . ILE A 1 75 ? 25.054 -8.060 -19.784 1.00 80.75 75 ILE A C 1
ATOM 615 O O . ILE A 1 75 ? 24.007 -7.965 -19.131 1.00 80.75 75 ILE A O 1
ATOM 619 N N . PRO A 1 76 ? 26.257 -7.849 -19.214 1.00 82.81 76 PRO A N 1
ATOM 620 C CA . PRO A 1 76 ? 26.412 -7.586 -17.783 1.00 82.81 76 PRO A CA 1
ATOM 621 C C . PRO A 1 76 ? 25.682 -6.308 -17.345 1.00 82.81 76 PRO A C 1
ATOM 623 O O . PRO A 1 76 ? 25.017 -6.309 -16.310 1.00 82.81 76 PRO A O 1
ATOM 626 N N . GLU A 1 77 ? 25.688 -5.258 -18.172 1.00 83.00 77 GLU A N 1
ATOM 627 C CA . GLU A 1 77 ? 24.993 -3.997 -17.887 1.00 83.00 77 GLU A CA 1
ATOM 628 C C . GLU A 1 77 ? 23.466 -4.174 -17.804 1.00 83.00 77 GLU A C 1
ATOM 630 O O . GLU A 1 77 ? 22.786 -3.485 -17.039 1.00 83.00 77 GLU A O 1
ATOM 635 N N . GLY A 1 78 ? 22.907 -5.120 -18.567 1.00 83.94 78 GLY A N 1
ATOM 636 C CA . GLY A 1 78 ? 21.482 -5.452 -18.525 1.00 83.94 78 GLY A CA 1
ATOM 637 C C . GLY A 1 78 ? 21.096 -6.171 -17.233 1.00 83.94 78 GLY A C 1
ATOM 638 O O . GLY A 1 78 ? 20.042 -5.891 -16.653 1.00 83.94 78 GLY A O 1
ATOM 639 N N . LEU A 1 79 ? 21.971 -7.055 -16.745 1.00 85.56 79 LEU A N 1
ATOM 640 C CA . LEU A 1 79 ? 21.784 -7.769 -15.484 1.00 85.56 79 LEU A CA 1
ATOM 641 C C . LEU A 1 79 ? 21.880 -6.827 -14.274 1.00 85.56 79 LEU A C 1
ATOM 643 O O . LEU A 1 79 ? 21.078 -6.940 -13.343 1.00 85.56 79 LEU A O 1
ATOM 647 N N . GLU A 1 80 ? 22.819 -5.878 -14.295 1.00 87.62 80 GLU A N 1
ATOM 648 C CA . GLU A 1 80 ? 22.922 -4.827 -13.277 1.00 87.62 80 GLU A CA 1
ATOM 649 C C . GLU A 1 80 ? 21.645 -3.990 -13.208 1.00 87.62 80 GLU A C 1
ATOM 651 O O . GLU A 1 80 ? 21.058 -3.853 -12.131 1.00 87.62 80 GLU A O 1
ATOM 656 N N . LEU A 1 81 ? 21.162 -3.506 -14.359 1.00 88.38 81 LEU A N 1
ATOM 657 C CA . LEU A 1 81 ? 19.941 -2.706 -14.434 1.00 88.38 81 LEU A CA 1
ATOM 658 C C . LEU A 1 81 ? 18.713 -3.494 -13.954 1.00 88.38 81 LEU A C 1
ATOM 660 O O . LEU A 1 81 ? 17.869 -2.962 -13.232 1.00 88.38 81 LEU A O 1
ATOM 664 N N . TYR A 1 82 ? 18.622 -4.779 -14.308 1.00 89.50 82 TYR A N 1
ATOM 665 C CA . TYR A 1 82 ? 17.575 -5.668 -13.805 1.00 89.50 82 TYR A CA 1
ATOM 666 C C . TYR A 1 82 ? 17.596 -5.755 -12.272 1.00 89.50 82 TYR A C 1
ATOM 668 O O . TYR A 1 82 ? 16.552 -5.599 -11.633 1.00 89.50 82 TYR A O 1
ATOM 676 N N . ASN A 1 83 ? 18.768 -5.979 -11.673 1.00 88.56 83 ASN A N 1
ATOM 677 C CA . ASN A 1 83 ? 18.912 -6.088 -10.221 1.00 88.56 83 ASN A CA 1
ATOM 678 C C . ASN A 1 83 ? 18.598 -4.762 -9.518 1.00 88.56 83 ASN A C 1
ATOM 680 O O . ASN A 1 83 ? 17.898 -4.754 -8.502 1.00 88.56 83 ASN A O 1
ATOM 684 N N . GLU A 1 84 ? 19.057 -3.644 -10.081 1.00 89.12 84 GLU A N 1
ATOM 685 C CA . GLU A 1 84 ? 18.759 -2.298 -9.595 1.00 89.12 84 GLU A CA 1
ATOM 686 C C . GLU A 1 84 ? 17.247 -2.045 -9.589 1.00 89.12 84 GLU A C 1
ATOM 688 O O . GLU A 1 84 ? 16.664 -1.701 -8.558 1.00 89.12 84 GLU A O 1
ATOM 693 N N . TRP A 1 85 ? 16.572 -2.296 -10.711 1.00 89.38 85 TRP A N 1
ATOM 694 C CA . TRP A 1 85 ? 15.133 -2.074 -10.831 1.00 89.38 85 TRP A CA 1
ATOM 695 C C . TRP A 1 85 ? 14.313 -3.035 -9.982 1.00 89.38 85 TRP A C 1
ATOM 697 O O . TRP A 1 85 ? 13.293 -2.630 -9.418 1.00 89.38 85 TRP A O 1
ATOM 707 N N . LYS A 1 86 ? 14.761 -4.284 -9.829 1.00 88.38 86 LYS A N 1
ATOM 708 C CA . LYS A 1 86 ? 14.142 -5.247 -8.917 1.00 88.38 86 LYS A CA 1
ATOM 709 C C . LYS A 1 86 ? 14.215 -4.754 -7.470 1.00 88.38 86 LYS A C 1
ATOM 711 O O . LYS A 1 86 ? 13.175 -4.685 -6.815 1.00 88.38 86 LYS A O 1
ATOM 716 N N . ARG A 1 87 ? 15.389 -4.310 -7.006 1.00 87.00 87 ARG A N 1
ATOM 717 C CA . ARG A 1 87 ? 15.564 -3.732 -5.663 1.00 87.00 87 ARG A CA 1
ATOM 718 C C . ARG A 1 87 ? 14.724 -2.463 -5.478 1.00 87.00 87 ARG A C 1
ATOM 720 O O . ARG A 1 87 ? 14.106 -2.284 -4.432 1.00 87.00 87 ARG A O 1
ATOM 727 N N . LEU A 1 88 ? 14.638 -1.600 -6.494 1.00 84.69 88 LEU A N 1
ATOM 728 C CA . LEU A 1 88 ? 13.772 -0.414 -6.461 1.00 84.69 88 LEU A CA 1
ATOM 729 C C . LEU A 1 88 ? 12.282 -0.771 -6.387 1.00 84.69 88 LEU A C 1
ATOM 731 O O . LEU A 1 88 ? 11.504 -0.027 -5.791 1.00 84.69 88 LEU A O 1
ATOM 735 N N . LEU A 1 89 ? 11.851 -1.864 -7.016 1.00 84.56 89 LEU A N 1
ATOM 736 C CA . LEU A 1 89 ? 10.472 -2.345 -6.923 1.00 84.56 89 LEU A CA 1
ATOM 737 C C . LEU A 1 89 ? 10.163 -2.939 -5.549 1.00 84.56 89 LEU A C 1
ATOM 739 O O . LEU A 1 89 ? 9.065 -2.712 -5.049 1.00 84.56 89 LEU A O 1
ATOM 743 N N . GLU A 1 90 ? 11.099 -3.680 -4.960 1.00 83.81 90 GLU A N 1
ATOM 744 C CA . GLU A 1 90 ? 10.990 -4.214 -3.595 1.00 83.81 90 GLU A CA 1
ATOM 745 C C . GLU A 1 90 ? 10.901 -3.065 -2.587 1.00 83.81 90 GLU A C 1
ATOM 747 O O . GLU A 1 90 ? 9.866 -2.911 -1.944 1.00 83.81 90 GLU A O 1
ATOM 752 N N . LYS A 1 91 ? 11.862 -2.131 -2.611 1.00 82.06 91 LYS A N 1
ATOM 753 C CA . LYS A 1 91 ? 11.847 -0.934 -1.756 1.00 82.06 91 LYS A CA 1
ATOM 754 C C . LYS A 1 91 ? 10.543 -0.133 -1.873 1.00 82.06 91 LYS A C 1
ATOM 756 O O . LYS A 1 91 ? 10.018 0.347 -0.873 1.00 82.06 91 LYS A O 1
ATOM 761 N N . ARG A 1 92 ? 9.995 0.007 -3.090 1.00 76.12 92 ARG A N 1
ATOM 762 C CA . ARG A 1 92 ? 8.717 0.709 -3.328 1.00 76.12 92 ARG A CA 1
ATOM 763 C C . ARG A 1 92 ? 7.488 -0.060 -2.831 1.00 76.12 92 ARG A C 1
ATOM 765 O O . ARG A 1 92 ? 6.483 0.566 -2.502 1.00 76.12 92 ARG A O 1
ATOM 772 N N . LYS A 1 93 ? 7.517 -1.396 -2.813 1.00 66.12 93 LYS A N 1
ATOM 773 C CA . LYS A 1 93 ? 6.447 -2.201 -2.198 1.00 66.12 93 LYS A CA 1
ATOM 774 C C . LYS A 1 93 ? 6.471 -2.047 -0.680 1.00 66.12 93 LYS A C 1
ATOM 776 O O . LYS A 1 93 ? 5.414 -1.862 -0.080 1.00 66.12 93 LYS A O 1
ATOM 781 N N . ASP A 1 94 ? 7.661 -2.046 -0.097 1.00 58.94 94 ASP A N 1
ATOM 782 C CA . ASP A 1 94 ? 7.836 -1.907 1.346 1.00 58.94 94 ASP A CA 1
ATOM 783 C C . ASP A 1 94 ? 7.379 -0.513 1.810 1.00 58.94 94 ASP A C 1
ATOM 785 O O . ASP A 1 94 ? 6.592 -0.389 2.748 1.00 58.94 94 ASP A O 1
ATOM 789 N N . SER A 1 95 ? 7.723 0.548 1.070 1.00 56.19 95 SER A N 1
ATOM 790 C CA . SER A 1 95 ? 7.273 1.913 1.385 1.00 56.19 95 SER A CA 1
ATOM 791 C C . SER A 1 95 ? 5.770 2.141 1.162 1.00 56.19 95 SER A C 1
ATOM 793 O O . SER A 1 95 ? 5.153 2.902 1.901 1.00 56.19 95 SER A O 1
ATOM 795 N N . SER A 1 96 ? 5.142 1.449 0.198 1.00 53.97 96 SER A N 1
ATOM 796 C CA . SER A 1 96 ? 3.681 1.497 -0.017 1.00 53.97 96 SER A CA 1
ATOM 797 C C . SER A 1 96 ? 2.879 0.996 1.188 1.00 53.97 96 SER A C 1
ATOM 799 O O . SER A 1 96 ? 1.684 1.283 1.283 1.00 53.97 96 SER A O 1
ATOM 801 N N . THR A 1 97 ? 3.508 0.227 2.074 1.00 53.19 97 THR A N 1
ATOM 802 C CA . THR A 1 97 ? 2.883 -0.277 3.301 1.00 53.19 97 THR A CA 1
ATOM 803 C C . THR A 1 97 ? 3.168 0.642 4.494 1.00 53.19 97 THR A C 1
ATOM 805 O O . THR A 1 97 ? 2.393 0.652 5.448 1.00 53.19 97 THR A O 1
ATOM 808 N N . THR A 1 98 ? 4.239 1.440 4.427 1.00 48.12 98 THR A N 1
ATOM 809 C CA . THR A 1 98 ? 4.878 2.028 5.615 1.00 48.12 98 THR A CA 1
ATOM 810 C C . THR A 1 98 ? 4.562 3.512 5.810 1.00 48.12 98 THR A C 1
ATOM 812 O O . THR A 1 98 ? 4.303 3.919 6.937 1.00 48.12 98 THR A O 1
ATOM 815 N N . ASP A 1 99 ? 4.422 4.300 4.741 1.00 49.62 99 ASP A N 1
ATOM 816 C CA . ASP A 1 99 ? 4.182 5.746 4.874 1.00 49.62 99 ASP A CA 1
ATOM 817 C C . ASP A 1 99 ? 2.724 6.106 4.576 1.00 49.62 99 ASP A C 1
ATOM 819 O O . ASP A 1 99 ? 2.406 6.910 3.696 1.00 49.62 99 ASP A O 1
ATOM 823 N N . GLN A 1 100 ? 1.794 5.496 5.314 1.00 56.56 100 GLN A N 1
ATOM 824 C CA . GLN A 1 100 ? 0.462 6.085 5.414 1.00 56.56 100 GLN A CA 1
ATOM 825 C C . GLN A 1 100 ? 0.581 7.326 6.286 1.00 56.56 100 GLN A C 1
ATOM 827 O O . GLN A 1 100 ? 0.511 7.234 7.508 1.00 56.56 100 GLN A O 1
ATOM 832 N N . ILE A 1 101 ? 0.792 8.475 5.645 1.00 66.19 101 ILE A N 1
ATOM 833 C CA . ILE A 1 101 ? 0.698 9.786 6.283 1.00 66.19 101 ILE A CA 1
ATOM 834 C C . ILE A 1 101 ? -0.632 9.810 7.049 1.00 66.19 101 ILE A C 1
ATOM 836 O O . ILE A 1 101 ? -1.705 9.813 6.440 1.00 66.19 101 ILE A O 1
ATOM 840 N N . GLU A 1 102 ? -0.569 9.753 8.382 1.00 66.12 102 GLU A N 1
ATOM 841 C CA . GLU A 1 102 ? -1.758 9.800 9.229 1.00 66.12 102 GLU A CA 1
ATOM 842 C C . GLU A 1 102 ? -2.278 11.236 9.231 1.00 66.12 102 GLU A C 1
ATOM 844 O O . GLU A 1 102 ? -1.903 12.072 10.050 1.00 66.12 102 GLU A O 1
ATOM 849 N N . VAL A 1 103 ? -3.128 11.539 8.252 1.00 72.62 103 VAL A N 1
ATOM 850 C CA . VAL A 1 103 ? -3.841 12.811 8.197 1.00 72.62 103 VAL A CA 1
ATOM 851 C C . VAL A 1 103 ? -4.852 12.839 9.341 1.00 72.62 103 VAL A C 1
ATOM 853 O O . VAL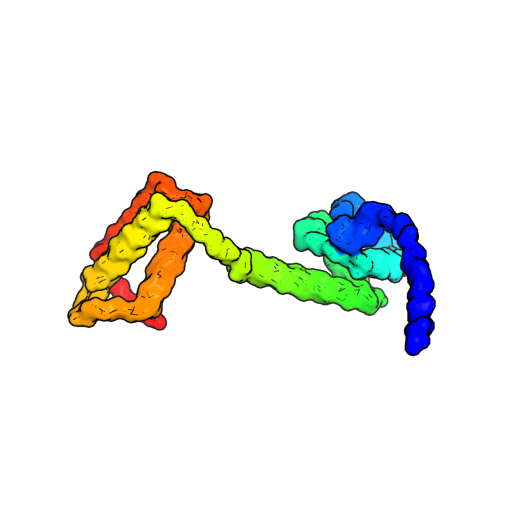 A 1 103 ? -5.586 11.872 9.564 1.00 72.62 103 VAL A O 1
ATOM 856 N N . LYS A 1 104 ? -4.887 13.955 10.074 1.00 80.12 104 LYS A N 1
ATOM 857 C CA . LYS A 1 104 ? -5.857 14.167 11.149 1.00 80.12 104 LYS A CA 1
ATOM 858 C C . LYS A 1 104 ? -7.283 14.084 10.588 1.00 80.12 104 LYS A C 1
ATOM 860 O O . LYS A 1 104 ? -7.578 14.665 9.546 1.00 80.12 104 LYS A O 1
ATOM 865 N N . TYR A 1 105 ? -8.153 13.352 11.277 1.00 84.62 105 TYR A N 1
ATOM 866 C CA . TYR A 1 105 ? -9.561 13.213 10.899 1.00 84.62 105 TYR A CA 1
ATOM 867 C C . TYR A 1 105 ? -10.358 14.466 11.272 1.00 84.62 105 TYR A C 1
ATOM 869 O O . TYR A 1 105 ? -9.920 15.275 12.090 1.00 84.62 105 TYR A O 1
ATOM 877 N N . ASP A 1 106 ? -11.550 14.613 10.693 1.00 90.81 106 ASP A N 1
ATOM 878 C CA . ASP A 1 106 ? -12.512 15.597 11.176 1.00 90.81 106 ASP A CA 1
ATOM 879 C C . ASP A 1 106 ? -12.962 15.264 12.612 1.00 90.81 106 ASP A C 1
ATOM 881 O O . ASP A 1 106 ? -12.938 14.105 13.044 1.00 90.81 106 ASP A O 1
ATOM 885 N N . ASN A 1 107 ? -13.400 16.288 13.347 1.00 90.31 107 ASN A N 1
ATOM 886 C CA . ASN A 1 107 ? -13.750 16.165 14.764 1.00 90.31 107 ASN A CA 1
ATOM 887 C C . ASN A 1 107 ? -14.853 15.124 15.026 1.00 90.31 107 ASN A C 1
ATOM 889 O O . ASN A 1 107 ? -14.848 14.469 16.069 1.00 90.31 107 ASN A O 1
ATOM 893 N N . GLU A 1 108 ? -15.813 14.963 14.112 1.00 90.06 108 GLU A N 1
ATOM 894 C CA . GLU A 1 108 ? -16.919 14.019 14.295 1.00 90.06 108 GLU A CA 1
ATOM 895 C C . GLU A 1 108 ? -16.446 12.578 14.102 1.00 90.06 108 GLU A C 1
ATOM 897 O O . GLU A 1 108 ? -16.742 11.703 14.923 1.00 90.06 108 GLU A O 1
ATOM 902 N N . THR A 1 109 ? -15.641 12.328 13.070 1.00 90.69 109 THR A N 1
ATOM 903 C CA . THR A 1 109 ? -14.998 11.028 12.864 1.00 90.69 109 THR A CA 1
ATOM 904 C C . THR A 1 109 ? -14.094 10.668 14.039 1.00 90.69 109 THR A C 1
ATOM 906 O O . THR A 1 109 ? -14.166 9.539 14.525 1.00 90.69 109 THR A O 1
ATOM 909 N N . GLU A 1 110 ? -13.303 11.611 14.553 1.00 90.75 110 GLU A N 1
ATOM 910 C CA . GLU A 1 110 ? -12.442 11.385 15.717 1.00 90.75 110 GLU A CA 1
ATOM 911 C C . GLU A 1 110 ? -13.254 10.989 16.963 1.00 90.75 110 GLU A C 1
ATOM 913 O O . GLU A 1 110 ? -12.956 9.970 17.591 1.00 90.75 110 GLU A O 1
ATOM 918 N N . LYS A 1 111 ? -14.349 11.699 17.272 1.00 91.50 111 LYS A N 1
ATOM 919 C CA . LYS A 1 111 ? -15.255 11.343 18.382 1.00 91.50 111 LYS A CA 1
ATOM 920 C C . LYS A 1 111 ? -15.819 9.930 18.242 1.00 91.50 111 LYS A C 1
ATOM 922 O O . LYS A 1 111 ? -15.832 9.169 19.209 1.00 91.50 111 LYS A O 1
ATOM 927 N N . ILE A 1 112 ? -16.293 9.564 17.049 1.00 91.31 112 ILE A N 1
ATOM 928 C CA . ILE A 1 112 ? -16.886 8.242 16.798 1.00 91.31 112 ILE A CA 1
ATOM 929 C C . ILE A 1 112 ? -15.845 7.137 16.997 1.00 91.31 112 ILE A C 1
ATOM 931 O O . ILE A 1 112 ? -16.146 6.114 17.617 1.00 91.31 112 ILE A O 1
ATOM 935 N N . ARG A 1 113 ? -14.628 7.342 16.486 1.00 91.44 113 ARG A N 1
ATOM 936 C CA . ARG A 1 113 ? -13.534 6.373 16.599 1.00 91.44 113 ARG A CA 1
ATOM 937 C C . ARG A 1 113 ? -13.049 6.234 18.032 1.00 91.44 113 ARG A C 1
ATOM 939 O O . ARG A 1 113 ? -12.947 5.114 18.528 1.00 91.44 113 ARG A O 1
ATOM 946 N N . ASN A 1 114 ? -12.869 7.350 18.736 1.00 90.88 114 ASN A N 1
ATOM 947 C CA . ASN A 1 114 ? -12.535 7.348 20.158 1.00 90.88 114 ASN A CA 1
ATOM 948 C C . ASN A 1 114 ? -13.600 6.607 20.966 1.00 90.88 114 ASN A C 1
ATOM 950 O O . ASN A 1 114 ? -13.260 5.759 21.790 1.00 90.88 114 ASN A O 1
ATOM 954 N N . LYS A 1 115 ? -14.887 6.810 20.651 1.00 91.06 115 LYS A N 1
ATOM 955 C CA . LYS A 1 115 ? -15.957 6.078 21.330 1.00 91.06 115 LYS A CA 1
ATOM 956 C C . LYS A 1 115 ? -15.933 4.578 21.048 1.00 91.06 115 LYS A C 1
ATOM 958 O O . LYS A 1 115 ? -16.193 3.781 21.946 1.00 91.06 115 LYS A O 1
ATOM 963 N N . SER A 1 116 ? -15.628 4.181 19.814 1.00 90.19 116 SER A N 1
ATOM 964 C CA . SER A 1 116 ? -15.464 2.768 19.457 1.00 90.19 116 SER A CA 1
ATOM 965 C C . SER A 1 116 ? -14.301 2.135 20.225 1.00 90.19 116 SER A C 1
ATOM 967 O O . SER A 1 116 ? -14.464 1.052 20.782 1.00 90.19 116 SER A O 1
ATOM 969 N N . ASN A 1 117 ? -13.165 2.832 20.309 1.00 90.31 117 ASN A N 1
ATOM 970 C CA . ASN A 1 117 ? -11.984 2.385 21.048 1.00 90.31 117 ASN A CA 1
ATOM 971 C C . ASN A 1 117 ? -12.263 2.230 22.547 1.00 90.31 117 ASN A C 1
ATOM 973 O O . ASN A 1 117 ? -11.923 1.201 23.123 1.00 90.31 117 ASN A O 1
ATOM 977 N N . GLU A 1 118 ? -12.938 3.200 23.171 1.00 89.50 118 GLU 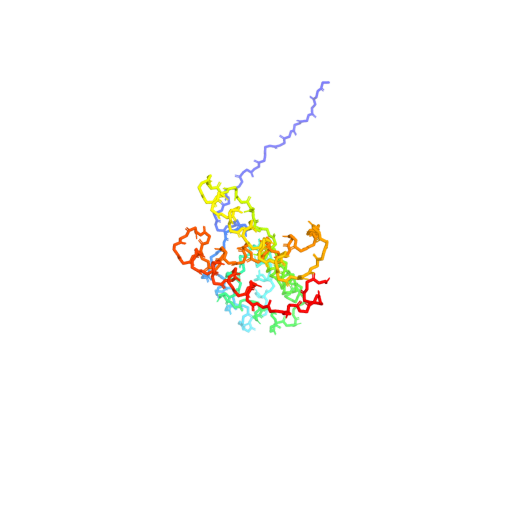A N 1
ATOM 978 C CA . GLU A 1 118 ? -13.370 3.102 24.574 1.00 89.50 118 GLU A CA 1
ATOM 979 C C . GLU A 1 118 ? -14.233 1.862 24.831 1.00 89.50 118 GLU A C 1
ATOM 981 O O . GLU A 1 118 ? -14.044 1.163 25.825 1.00 89.50 118 GLU A O 1
ATOM 986 N N . LEU A 1 119 ? -15.186 1.578 23.939 1.00 88.44 119 LEU A N 1
ATOM 987 C CA . LEU A 1 119 ? -16.079 0.430 24.089 1.00 88.44 119 LEU A CA 1
ATOM 988 C C . LEU A 1 119 ? -15.347 -0.900 23.890 1.00 88.44 119 LEU A C 1
ATOM 990 O O . LEU A 1 119 ? -15.626 -1.847 24.619 1.00 88.44 119 LEU A O 1
ATOM 994 N N . MET A 1 120 ? -14.404 -0.967 22.947 1.00 87.94 120 MET A N 1
ATOM 995 C CA . MET A 1 120 ? -13.556 -2.146 22.750 1.00 87.94 120 MET A CA 1
ATOM 996 C C . MET A 1 120 ? -12.669 -2.406 23.975 1.00 87.94 120 MET A C 1
ATOM 998 O O . MET A 1 120 ? -12.644 -3.525 24.485 1.00 87.94 120 MET A O 1
ATOM 1002 N N . LEU A 1 121 ? -12.025 -1.363 24.508 1.00 85.31 121 LEU A N 1
ATOM 1003 C CA . LEU A 1 121 ? -11.235 -1.435 25.743 1.00 85.31 121 LEU A CA 1
ATOM 1004 C C . LEU A 1 121 ? -12.074 -1.937 26.918 1.00 85.31 121 LEU A C 1
ATOM 1006 O O . LEU A 1 121 ? -11.660 -2.842 27.641 1.00 85.31 121 LEU A O 1
ATOM 1010 N N . LYS A 1 122 ? -13.284 -1.392 27.071 1.00 83.69 122 LYS A N 1
ATOM 1011 C CA . LYS A 1 122 ? -14.217 -1.832 28.105 1.00 83.69 122 LYS A CA 1
ATOM 1012 C C . LYS A 1 122 ? -14.614 -3.299 27.925 1.00 83.69 122 LYS A C 1
ATOM 1014 O O . LYS A 1 122 ? -14.623 -4.031 28.905 1.00 83.69 122 LYS A O 1
ATOM 1019 N N . SER A 1 123 ? -14.890 -3.745 26.696 1.00 82.19 123 SER A N 1
ATOM 1020 C CA . SER A 1 123 ? -15.259 -5.145 26.441 1.00 82.19 123 SER A CA 1
ATOM 1021 C C . SER A 1 123 ? -14.138 -6.132 26.764 1.00 82.19 123 SER A C 1
ATOM 1023 O O . SER A 1 123 ? -14.420 -7.179 27.334 1.00 82.19 123 SER A O 1
ATOM 1025 N N . VAL A 1 124 ? -12.878 -5.786 26.480 1.00 79.19 124 VAL A N 1
ATOM 1026 C CA . VAL A 1 124 ? -11.728 -6.633 26.840 1.00 79.19 124 VAL A CA 1
ATOM 1027 C C . VAL A 1 124 ? -11.516 -6.649 28.352 1.00 79.19 124 VAL A C 1
ATOM 1029 O O . VAL A 1 124 ? -11.343 -7.715 28.930 1.00 79.19 124 VAL A O 1
ATOM 1032 N N . SER A 1 125 ? -11.624 -5.494 29.018 1.00 76.75 125 SER A N 1
ATOM 1033 C CA . SER A 1 125 ? -11.545 -5.433 30.483 1.00 76.75 125 SER A CA 1
ATOM 1034 C C . SER A 1 125 ? -12.659 -6.227 31.177 1.00 76.75 125 SER A C 1
ATOM 1036 O O . SER A 1 125 ? -12.432 -6.719 32.277 1.00 76.75 125 SER A O 1
ATOM 1038 N N . GLU A 1 126 ? -13.852 -6.323 30.581 1.00 75.44 126 GLU A N 1
ATOM 1039 C CA . GLU A 1 126 ? -14.946 -7.164 31.090 1.00 75.44 126 GLU A CA 1
ATOM 1040 C C . GLU A 1 126 ? -14.699 -8.658 30.809 1.00 75.44 126 GLU A C 1
ATOM 1042 O O . GLU A 1 126 ? -15.006 -9.491 31.656 1.00 75.44 126 GLU A O 1
ATOM 1047 N N . CYS A 1 127 ? -14.134 -8.996 29.646 1.00 70.56 127 CYS A N 1
ATOM 1048 C CA . CYS A 1 127 ? -13.883 -10.370 29.201 1.00 70.56 127 CYS A CA 1
ATOM 1049 C C . CYS A 1 127 ? -12.741 -11.054 29.965 1.00 70.56 127 CYS A C 1
ATOM 1051 O O . CYS A 1 127 ? -12.897 -12.183 30.426 1.00 70.56 127 CYS A O 1
ATOM 1053 N N . CYS A 1 128 ? -11.604 -10.376 30.145 1.00 64.81 128 CYS A N 1
ATOM 1054 C CA . CYS A 1 128 ? -10.394 -11.005 30.677 1.00 64.81 128 CYS A CA 1
ATOM 1055 C C . CYS A 1 128 ? -10.479 -11.380 32.169 1.00 64.81 128 CYS A C 1
ATOM 1057 O O . CYS A 1 128 ? -9.484 -11.857 32.701 1.00 64.81 128 CYS A O 1
ATOM 1059 N N . ASN A 1 129 ? -11.6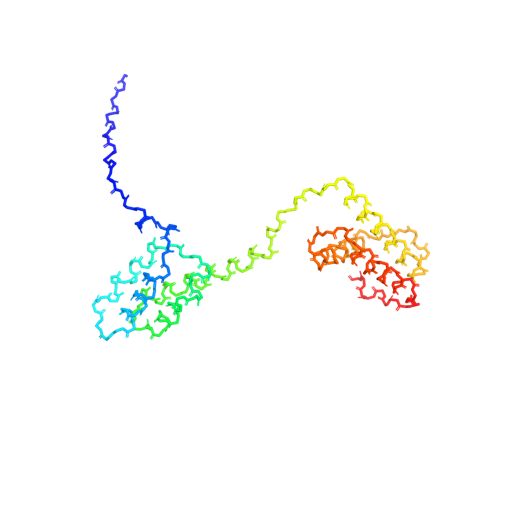07 -11.149 32.870 1.00 54.12 129 ASN A N 1
ATOM 1060 C CA . ASN A 1 129 ? -11.845 -11.476 34.295 1.00 54.12 129 ASN A CA 1
ATOM 1061 C C . ASN A 1 129 ? -10.703 -11.105 35.261 1.00 54.12 129 ASN A C 1
ATOM 1063 O O . ASN A 1 129 ? -10.638 -11.548 36.413 1.00 54.12 129 ASN A O 1
ATOM 1067 N N . SER A 1 130 ? -9.788 -10.262 34.804 1.00 52.19 130 SER A N 1
ATOM 1068 C CA . SER A 1 130 ? -8.562 -9.989 35.503 1.00 52.19 130 SER A CA 1
ATOM 1069 C C . SER A 1 130 ? -8.913 -8.906 36.503 1.00 52.19 130 SER A C 1
ATOM 1071 O O . SER A 1 130 ? -9.263 -7.783 36.151 1.00 52.19 130 SER A O 1
ATOM 1073 N N . LYS A 1 131 ? -8.791 -9.225 37.792 1.00 48.84 131 LYS A N 1
ATOM 1074 C CA . LYS A 1 131 ? -8.896 -8.267 38.908 1.00 48.84 131 LYS A CA 1
ATOM 1075 C C . LYS A 1 131 ? -7.910 -7.085 38.788 1.00 48.84 131 LYS A C 1
ATOM 1077 O O . LYS A 1 131 ? -7.887 -6.205 39.646 1.00 48.84 131 LYS A O 1
ATOM 1082 N N . ARG A 1 132 ? -7.085 -7.051 37.738 1.00 51.75 132 ARG A N 1
ATOM 1083 C CA . ARG A 1 132 ? -6.223 -5.940 37.352 1.00 51.75 132 ARG A CA 1
ATOM 1084 C C . ARG A 1 132 ? -7.052 -4.910 36.581 1.00 51.75 132 ARG A C 1
ATOM 1086 O O . ARG A 1 132 ? -7.316 -5.058 35.398 1.00 51.75 132 ARG A O 1
ATOM 1093 N N . ARG A 1 133 ? -7.416 -3.814 37.253 1.00 51.50 133 ARG A N 1
ATOM 1094 C CA . ARG A 1 133 ? -8.047 -2.614 36.655 1.00 51.50 133 ARG A CA 1
ATOM 1095 C C . ARG A 1 133 ? -7.169 -1.891 35.616 1.00 51.50 133 ARG A C 1
ATOM 1097 O O . ARG A 1 133 ? -7.552 -0.834 35.121 1.00 51.50 133 ARG A O 1
ATOM 1104 N N . THR A 1 134 ? -5.984 -2.410 35.320 1.00 54.84 134 THR A N 1
ATOM 1105 C CA . THR A 1 134 ? -4.967 -1.772 34.491 1.00 54.84 134 THR A CA 1
ATOM 1106 C C . THR A 1 134 ? -4.837 -2.517 33.172 1.00 54.84 134 THR A C 1
ATOM 1108 O O . THR A 1 134 ? -4.172 -3.543 33.098 1.00 54.84 134 THR A O 1
ATOM 1111 N N . ILE A 1 135 ? -5.461 -1.960 32.134 1.00 59.78 135 ILE A N 1
ATOM 1112 C CA . ILE A 1 135 ? -5.208 -2.332 30.739 1.00 59.78 135 ILE A CA 1
ATOM 1113 C C . ILE A 1 135 ? -3.746 -1.996 30.434 1.00 59.78 135 ILE A C 1
ATOM 1115 O O . ILE A 1 135 ? -3.318 -0.850 30.622 1.00 59.78 135 ILE A O 1
ATOM 1119 N N . PHE A 1 136 ? -2.971 -2.975 29.980 1.00 64.75 136 PHE A N 1
ATOM 1120 C CA . PHE A 1 136 ? -1.572 -2.757 29.642 1.00 64.75 136 PHE A CA 1
ATOM 1121 C C . PHE A 1 136 ? -1.451 -1.902 28.365 1.00 64.75 136 PHE A C 1
ATOM 1123 O O . PHE A 1 136 ? -2.278 -2.000 27.453 1.00 64.75 136 PHE A O 1
ATOM 1130 N N . PRO A 1 137 ? -0.392 -1.079 28.227 1.00 68.69 137 PRO A N 1
ATOM 1131 C CA . PRO A 1 137 ? -0.156 -0.281 27.018 1.00 68.69 137 PRO A CA 1
ATOM 1132 C C . PRO A 1 137 ? -0.159 -1.109 25.723 1.00 68.69 137 PRO A C 1
ATOM 1134 O O . PRO A 1 137 ? -0.574 -0.613 24.675 1.00 68.69 137 PRO A O 1
ATOM 1137 N N . LYS A 1 138 ? 0.260 -2.380 25.806 1.00 70.12 138 LYS A N 1
ATOM 1138 C CA . LYS A 1 138 ? 0.259 -3.333 24.690 1.00 70.12 138 LYS A CA 1
ATOM 1139 C C . LYS A 1 138 ? -1.155 -3.673 24.210 1.00 70.12 138 LYS A C 1
ATOM 1141 O O . LYS A 1 138 ? -1.435 -3.529 23.024 1.00 70.12 138 LYS A O 1
ATOM 1146 N N . GLU A 1 139 ? -2.060 -4.020 25.122 1.00 72.38 139 GLU A N 1
ATOM 1147 C CA . GLU A 1 139 ? -3.465 -4.340 24.819 1.00 72.38 139 GLU A CA 1
ATOM 1148 C C . GLU A 1 139 ? -4.172 -3.144 24.175 1.00 72.38 139 GLU A C 1
ATOM 1150 O O . GLU A 1 139 ? -4.884 -3.275 23.176 1.00 72.38 139 GLU A O 1
ATOM 1155 N N . ARG 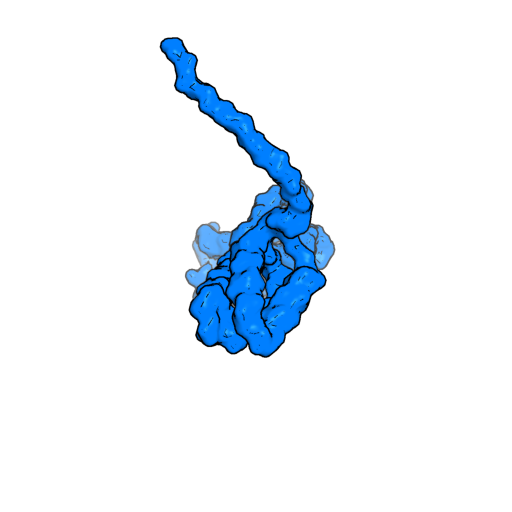A 1 140 ? -3.899 -1.937 24.689 1.00 80.25 140 ARG A N 1
ATOM 1156 C CA . ARG A 1 140 ? -4.392 -0.697 24.084 1.00 80.25 140 ARG A CA 1
ATOM 1157 C C . ARG A 1 140 ? -3.876 -0.522 22.655 1.00 80.25 140 ARG A C 1
ATOM 1159 O O . ARG A 1 140 ? -4.651 -0.137 21.783 1.00 80.25 140 ARG A O 1
ATOM 1166 N N . GLY A 1 141 ? -2.601 -0.817 22.400 1.00 83.19 141 GLY A N 1
ATOM 1167 C CA . GLY A 1 141 ? -2.017 -0.781 21.058 1.00 83.19 141 GLY A CA 1
ATOM 1168 C C . GLY A 1 141 ? -2.692 -1.756 20.088 1.00 83.19 141 GLY A C 1
ATOM 1169 O O . GLY A 1 141 ? -3.040 -1.366 18.973 1.00 83.19 141 GLY A O 1
ATOM 1170 N N . ILE A 1 142 ? -2.948 -2.992 20.527 1.00 84.19 142 ILE A N 1
ATOM 1171 C CA . ILE A 1 142 ? -3.632 -4.021 19.727 1.00 84.19 142 ILE A CA 1
ATOM 1172 C C . ILE A 1 142 ? -5.043 -3.560 19.350 1.00 84.19 142 ILE A C 1
ATOM 1174 O O . ILE A 1 142 ? -5.420 -3.617 18.179 1.00 84.19 142 ILE A O 1
ATOM 1178 N N . LEU A 1 143 ? -5.805 -3.031 20.309 1.00 85.12 143 LEU A N 1
ATOM 1179 C CA . LEU A 1 143 ? -7.169 -2.557 20.063 1.00 85.12 143 LEU A CA 1
ATOM 1180 C C . LEU A 1 143 ? -7.220 -1.343 19.133 1.00 85.12 143 LEU A C 1
ATOM 1182 O O . LEU A 1 143 ? -8.072 -1.289 18.246 1.00 85.12 143 LEU A O 1
ATOM 1186 N N . LEU A 1 144 ? -6.279 -0.405 19.270 1.00 86.94 144 LEU A N 1
ATOM 1187 C CA . LEU A 1 144 ? -6.157 0.722 18.343 1.00 86.94 144 LEU A CA 1
ATOM 1188 C C . LEU A 1 144 ? -5.833 0.246 16.919 1.00 86.94 144 LEU A C 1
ATOM 1190 O O . LEU A 1 144 ? -6.396 0.760 15.953 1.00 86.94 144 LEU A O 1
ATOM 1194 N N . ASN A 1 145 ? -4.962 -0.753 16.771 1.00 87.44 145 ASN A N 1
ATOM 1195 C CA . ASN A 1 145 ? -4.630 -1.332 15.468 1.00 87.44 145 ASN A CA 1
ATOM 1196 C C . ASN A 1 145 ? -5.804 -2.110 14.859 1.00 87.44 145 ASN A C 1
ATOM 1198 O O . ASN A 1 145 ? -6.040 -2.031 13.647 1.00 87.44 145 ASN A O 1
ATOM 1202 N N . LEU A 1 146 ? -6.572 -2.818 15.689 1.00 88.81 146 LEU A N 1
ATOM 1203 C CA . LEU A 1 146 ? -7.797 -3.491 15.274 1.00 88.81 146 LEU A CA 1
ATOM 1204 C C . LEU A 1 146 ? -8.832 -2.475 14.775 1.00 88.81 146 LEU A C 1
ATOM 1206 O O . LEU A 1 146 ? -9.380 -2.634 13.684 1.00 88.81 146 LEU A O 1
ATOM 1210 N N . GLU A 1 147 ? -9.052 -1.389 15.517 1.00 91.62 147 GLU A N 1
ATOM 1211 C CA . GLU A 1 147 ? -9.970 -0.324 15.110 1.00 91.62 147 GLU A CA 1
ATOM 1212 C C . GLU A 1 147 ? -9.521 0.359 13.815 1.00 91.62 147 GLU A C 1
ATOM 1214 O O . GLU A 1 147 ? -10.331 0.514 12.896 1.00 91.62 147 GLU A O 1
ATOM 1219 N N . LYS A 1 148 ? -8.226 0.679 13.684 1.00 89.44 148 LYS A N 1
ATOM 1220 C CA . LYS A 1 148 ? -7.645 1.206 12.439 1.00 89.44 148 LYS A CA 1
ATOM 1221 C C . LYS A 1 148 ? -7.893 0.260 11.261 1.00 89.44 148 LYS A C 1
ATOM 1223 O O . LYS A 1 148 ? -8.256 0.721 10.179 1.00 89.44 148 LYS A O 1
ATOM 1228 N N . SER A 1 149 ? -7.749 -1.048 11.463 1.00 88.19 149 SER A N 1
ATOM 1229 C CA . SER A 1 149 ? -8.013 -2.060 10.431 1.00 88.19 149 SER A CA 1
ATOM 1230 C C . SER A 1 149 ? -9.479 -2.062 9.984 1.00 88.19 149 SER A C 1
ATOM 1232 O O . SER A 1 149 ? -9.758 -2.037 8.784 1.00 88.19 149 SER A O 1
ATOM 1234 N N . ILE A 1 150 ? -10.421 -2.001 10.932 1.00 90.50 150 ILE A N 1
ATOM 1235 C CA . ILE A 1 150 ? -11.864 -1.914 10.642 1.00 90.50 150 ILE A CA 1
ATOM 1236 C C . ILE A 1 150 ? -12.183 -0.627 9.875 1.00 90.50 150 ILE A C 1
ATOM 1238 O O . ILE A 1 150 ? -12.952 -0.643 8.909 1.00 90.50 150 ILE A O 1
ATOM 1242 N N . PHE A 1 151 ? -11.593 0.494 10.292 1.00 90.56 151 PHE A N 1
ATOM 1243 C CA . PHE A 1 151 ? -11.804 1.792 9.662 1.00 90.56 151 PHE A CA 1
ATOM 1244 C C . PHE A 1 151 ? -11.304 1.812 8.212 1.00 90.56 151 PHE A C 1
ATOM 1246 O O . PHE A 1 151 ? -12.030 2.256 7.320 1.00 90.56 151 PHE A O 1
ATOM 1253 N N . ARG A 1 152 ? -10.125 1.231 7.952 1.00 88.44 152 ARG A N 1
ATOM 1254 C CA . ARG A 1 152 ? -9.574 1.061 6.596 1.00 88.44 152 ARG A CA 1
ATOM 1255 C C . ARG A 1 152 ? -10.454 0.172 5.720 1.00 88.44 152 ARG A C 1
ATOM 1257 O O . ARG A 1 152 ? -10.704 0.512 4.569 1.00 88.44 152 ARG A O 1
ATOM 1264 N N . GLN A 1 153 ? -10.996 -0.918 6.267 1.00 88.25 153 GLN A N 1
ATOM 1265 C CA . GLN A 1 153 ? -11.944 -1.790 5.555 1.00 88.25 153 GLN A CA 1
ATOM 1266 C C . GLN A 1 153 ? -13.279 -1.089 5.220 1.00 88.25 153 GLN A C 1
ATOM 1268 O O . GLN A 1 153 ? -14.050 -1.538 4.364 1.00 88.25 153 GLN A O 1
ATOM 1273 N N . CYS A 1 154 ? -13.576 0.010 5.913 1.00 87.75 154 CYS A N 1
ATOM 1274 C CA . CYS A 1 154 ? -14.741 0.859 5.685 1.00 87.75 154 CYS A CA 1
ATOM 1275 C C . CYS A 1 154 ? -14.402 2.119 4.874 1.00 87.75 154 CYS A C 1
ATOM 1277 O O . CYS A 1 154 ? -15.063 3.145 5.042 1.00 87.75 154 CYS A O 1
ATOM 1279 N N . ASP A 1 155 ? -13.381 2.041 4.017 1.00 85.62 155 ASP A N 1
ATOM 1280 C CA . ASP A 1 155 ? -12.945 3.112 3.115 1.00 85.62 155 ASP A CA 1
ATOM 1281 C C . ASP A 1 155 ? -12.570 4.411 3.845 1.00 85.62 155 ASP A C 1
ATOM 1283 O O . ASP A 1 155 ? -12.765 5.506 3.319 1.00 85.62 155 ASP A O 1
ATOM 1287 N N . ASN A 1 156 ? -12.056 4.297 5.076 1.00 85.81 156 ASN A N 1
ATOM 1288 C CA . ASN A 1 156 ? -11.714 5.422 5.947 1.00 85.81 156 ASN A CA 1
ATOM 1289 C C . ASN A 1 156 ? -12.896 6.366 6.233 1.00 85.81 156 ASN A C 1
ATOM 1291 O O . ASN A 1 156 ? -12.725 7.581 6.336 1.00 85.81 156 ASN A O 1
ATOM 1295 N N . LYS A 1 157 ? -14.114 5.820 6.358 1.00 86.38 157 LYS A N 1
ATOM 1296 C CA . LYS A 1 157 ? -15.322 6.600 6.664 1.00 86.38 157 LYS A CA 1
ATOM 1297 C C . LYS A 1 157 ? -16.079 6.033 7.861 1.00 86.38 157 LYS A C 1
ATOM 1299 O O . LYS A 1 157 ? -16.347 4.833 7.945 1.00 86.38 157 LYS A O 1
ATOM 1304 N N . SER A 1 158 ? -16.558 6.918 8.736 1.00 86.12 158 SER A N 1
ATOM 1305 C CA . SER A 1 158 ? -17.366 6.611 9.931 1.00 86.12 158 SER A CA 1
ATOM 1306 C C . SER A 1 158 ? -18.841 6.263 9.611 1.00 86.12 158 SER A C 1
ATOM 1308 O O . SER A 1 158 ? -19.786 6.654 10.304 1.00 86.12 158 SER A O 1
ATOM 1310 N N . THR A 1 159 ? -19.056 5.491 8.539 1.00 90.25 159 THR A N 1
ATOM 1311 C CA . THR A 1 159 ? -20.377 5.121 7.999 1.00 90.25 159 THR A CA 1
ATOM 1312 C C . THR A 1 159 ? -21.144 4.132 8.887 1.00 90.25 159 THR A C 1
ATOM 1314 O O . THR A 1 159 ? -20.623 3.552 9.843 1.00 90.25 159 THR A O 1
ATOM 1317 N N . LYS A 1 160 ? -22.409 3.857 8.530 1.00 90.44 160 LYS A N 1
ATOM 1318 C CA . LYS A 1 160 ? -23.215 2.791 9.154 1.00 90.44 160 LYS A CA 1
ATOM 1319 C C . LYS A 1 160 ? -22.514 1.423 9.109 1.00 90.44 160 LYS A C 1
ATOM 1321 O O . LYS A 1 160 ? -22.628 0.668 10.073 1.00 90.44 160 LYS A O 1
ATOM 1326 N N . LYS A 1 161 ? -21.768 1.124 8.034 1.00 90.81 161 LYS A N 1
ATOM 1327 C CA . LYS A 1 161 ? -20.993 -0.120 7.877 1.00 90.81 161 LYS A CA 1
ATOM 1328 C C . LYS A 1 161 ? -19.924 -0.240 8.966 1.00 90.81 161 LYS A C 1
ATOM 1330 O O . LYS A 1 161 ? -19.913 -1.245 9.672 1.00 90.81 161 LYS A O 1
ATOM 1335 N N . TYR A 1 162 ? -19.130 0.816 9.165 1.00 93.25 162 TYR A N 1
ATOM 1336 C CA . TYR A 1 162 ? -18.142 0.900 10.245 1.00 93.25 162 TYR A CA 1
ATOM 1337 C C . TYR A 1 162 ? -18.799 0.667 11.607 1.00 93.25 162 TYR A C 1
ATOM 1339 O O . TYR A 1 162 ? -18.447 -0.268 12.318 1.00 93.25 162 TYR A O 1
ATOM 1347 N N . ARG A 1 163 ? -19.858 1.420 11.928 1.00 91.62 163 ARG A N 1
ATOM 1348 C CA . ARG A 1 163 ? -20.542 1.295 13.228 1.00 91.62 163 ARG A CA 1
ATOM 1349 C C . ARG A 1 163 ? -21.143 -0.096 13.460 1.00 91.62 163 ARG A C 1
ATOM 1351 O O . ARG A 1 163 ? -21.242 -0.532 14.604 1.00 91.62 163 ARG A O 1
ATOM 1358 N N . ARG A 1 164 ? -21.596 -0.787 12.409 1.00 92.00 164 ARG A N 1
ATOM 1359 C CA . ARG A 1 164 ? -22.120 -2.160 12.504 1.00 92.00 164 ARG A CA 1
ATOM 1360 C C . ARG A 1 164 ? -20.997 -3.166 12.755 1.00 92.00 164 ARG A C 1
ATOM 1362 O O . ARG A 1 164 ? -21.160 -4.026 13.616 1.00 92.00 164 ARG A O 1
ATOM 1369 N N . LEU A 1 165 ? -19.876 -3.044 12.045 1.00 91.69 165 LEU A N 1
ATOM 1370 C CA . LEU A 1 165 ? -18.712 -3.913 12.225 1.00 91.69 165 LEU A CA 1
ATOM 1371 C C . LEU A 1 165 ? -18.060 -3.717 13.594 1.00 91.69 165 LEU A C 1
ATOM 1373 O O . LEU A 1 165 ? -17.868 -4.702 14.302 1.00 91.69 165 LEU A O 1
ATOM 1377 N N . SER A 1 166 ? -17.828 -2.471 14.015 1.00 90.56 166 SER A N 1
ATOM 1378 C CA . SER A 1 166 ? -17.278 -2.171 15.340 1.00 90.56 166 SER A CA 1
ATOM 1379 C C . SER A 1 166 ? -18.136 -2.765 16.451 1.00 90.56 166 SER A C 1
ATOM 1381 O O . SER A 1 166 ? -17.615 -3.444 17.327 1.00 90.56 166 SER A O 1
ATOM 1383 N N . ARG A 1 167 ? -19.468 -2.599 16.389 1.00 90.00 167 ARG A N 1
ATOM 1384 C CA . ARG A 1 167 ? -20.375 -3.218 17.369 1.00 90.00 167 ARG A CA 1
ATOM 1385 C C . ARG A 1 167 ? -20.309 -4.738 17.337 1.00 90.00 167 ARG A C 1
ATOM 1387 O O . ARG A 1 167 ? -20.264 -5.336 18.401 1.00 90.00 167 ARG A O 1
ATOM 1394 N N . LYS A 1 168 ? -20.288 -5.361 16.153 1.00 90.88 168 LYS A N 1
ATOM 1395 C CA . LYS A 1 168 ? -20.171 -6.823 16.031 1.00 90.88 168 LYS A CA 1
ATOM 1396 C C . LYS A 1 168 ? -18.917 -7.334 16.744 1.00 90.88 168 LYS A C 1
ATOM 1398 O O . LYS A 1 168 ? -18.998 -8.330 17.447 1.00 90.88 168 LYS A O 1
ATOM 1403 N N . ILE A 1 169 ? -17.798 -6.631 16.589 1.00 88.31 169 ILE A N 1
ATOM 1404 C CA . ILE A 1 169 ? -16.527 -6.977 17.234 1.00 88.31 169 ILE A CA 1
ATOM 1405 C C . ILE A 1 169 ? -16.596 -6.742 18.744 1.00 88.31 169 ILE A C 1
ATOM 1407 O O . ILE A 1 169 ? -16.241 -7.637 19.494 1.00 88.31 169 ILE A O 1
ATOM 1411 N N . ILE A 1 170 ? -17.140 -5.612 19.201 1.00 88.56 170 ILE A N 1
ATOM 1412 C CA . ILE A 1 170 ? -17.346 -5.340 20.636 1.00 88.56 170 ILE A CA 1
ATOM 1413 C C . ILE A 1 170 ? -18.217 -6.426 21.286 1.00 88.56 170 ILE A C 1
ATOM 1415 O O . ILE A 1 170 ? -17.894 -6.918 22.361 1.00 88.56 170 ILE A O 1
ATOM 1419 N N . PHE A 1 171 ? -19.311 -6.827 20.632 1.00 87.25 171 PHE A N 1
ATOM 1420 C CA . PHE A 1 171 ? -20.165 -7.909 21.122 1.00 87.25 171 PHE A CA 1
ATOM 1421 C C . PHE A 1 171 ? -19.453 -9.263 21.105 1.00 87.25 171 PHE A C 1
ATOM 1423 O O . PHE A 1 171 ? -19.628 -10.038 22.037 1.00 87.25 171 PHE A O 1
ATOM 1430 N N . ALA A 1 172 ? -18.643 -9.543 20.082 1.00 85.44 172 ALA A N 1
ATOM 1431 C CA . ALA A 1 172 ? -17.849 -10.766 20.031 1.00 85.44 172 ALA A CA 1
ATOM 1432 C C . ALA A 1 172 ? -16.828 -10.821 21.179 1.00 85.44 172 ALA A C 1
ATOM 1434 O O . ALA A 1 172 ? -16.784 -11.823 21.881 1.00 85.44 172 ALA A O 1
ATOM 1435 N N . LEU A 1 173 ? -16.094 -9.729 21.421 1.00 80.81 173 LEU A N 1
ATOM 1436 C CA . LEU A 1 173 ? -15.134 -9.614 22.525 1.00 80.81 173 LEU A CA 1
ATOM 1437 C C . LEU A 1 173 ? -15.812 -9.782 23.886 1.00 80.81 173 LEU A C 1
ATOM 1439 O O . LEU A 1 173 ? -15.288 -10.459 24.758 1.00 80.81 173 LEU A O 1
ATOM 1443 N N . ARG A 1 174 ? -17.002 -9.202 24.064 1.00 79.31 174 ARG A N 1
ATOM 1444 C CA . ARG A 1 174 ? -17.752 -9.300 25.321 1.00 79.31 174 ARG A CA 1
ATOM 1445 C C . ARG A 1 174 ? -18.308 -10.701 25.593 1.00 79.31 174 ARG A C 1
ATOM 1447 O O . ARG A 1 174 ? -18.447 -11.082 26.748 1.00 79.31 174 ARG A O 1
ATOM 1454 N N . ASN A 1 175 ? -18.668 -11.436 24.542 1.00 75.00 175 ASN A N 1
ATOM 1455 C CA . ASN A 1 175 ? -19.294 -12.754 24.654 1.00 75.00 175 ASN A CA 1
ATOM 1456 C C . ASN A 1 175 ? -18.281 -13.908 24.673 1.00 75.00 175 ASN A C 1
ATOM 1458 O O . ASN A 1 175 ? -18.675 -15.048 24.914 1.00 75.00 175 ASN A O 1
ATOM 1462 N N . GLN A 1 176 ? -17.002 -13.650 24.395 1.00 66.31 176 GLN A N 1
ATOM 1463 C CA . GLN A 1 176 ? -15.956 -14.650 24.574 1.00 66.31 176 GLN A CA 1
ATOM 1464 C C . GLN A 1 176 ? -15.691 -14.810 26.075 1.00 66.31 176 GLN A C 1
ATOM 1466 O O . GLN A 1 176 ? -15.338 -13.859 26.755 1.00 66.31 176 GLN A O 1
ATOM 1471 N N . THR A 1 177 ? -15.915 -16.007 26.613 1.00 55.66 177 THR A N 1
ATOM 1472 C CA . THR A 1 177 ? -15.709 -16.318 28.042 1.00 55.66 177 THR A CA 1
ATOM 1473 C C . THR A 1 177 ? -14.284 -16.777 28.360 1.00 55.66 177 THR A C 1
ATOM 1475 O O . THR A 1 177 ? -13.964 -16.972 29.524 1.00 55.66 177 THR A O 1
ATOM 1478 N N . ASN A 1 178 ? -13.448 -16.952 27.333 1.00 52.69 178 ASN A N 1
ATOM 1479 C CA . ASN A 1 178 ? -12.013 -17.224 27.403 1.00 52.69 178 ASN A CA 1
ATOM 1480 C C . ASN A 1 178 ? -11.395 -16.713 26.098 1.00 52.69 178 ASN A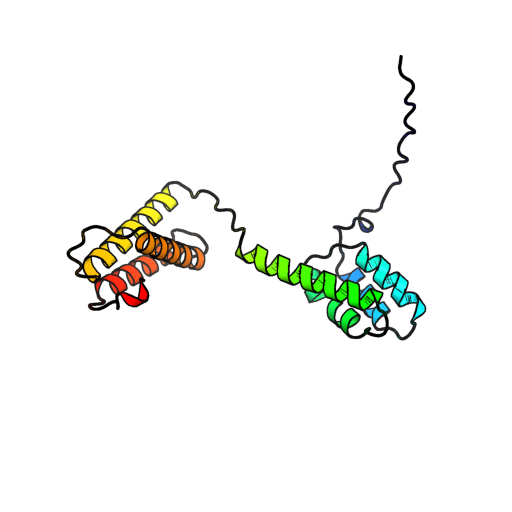 C 1
ATOM 1482 O O . ASN A 1 178 ? -11.411 -17.409 25.084 1.00 52.69 178 ASN A O 1
ATOM 1486 N N . ILE A 1 179 ? -10.926 -15.468 26.086 1.00 54.94 179 ILE A N 1
ATOM 1487 C CA . ILE A 1 179 ? -9.864 -15.101 25.150 1.00 54.94 179 ILE A CA 1
ATOM 1488 C C . ILE A 1 179 ? -8.603 -15.577 25.853 1.00 54.94 179 ILE A C 1
ATOM 1490 O O . ILE A 1 179 ? -8.280 -15.030 26.906 1.00 54.94 179 ILE A O 1
ATOM 1494 N N . ASP A 1 180 ? -7.966 -16.627 25.333 1.00 46.53 180 ASP A N 1
ATOM 1495 C CA . ASP A 1 180 ? -6.682 -17.084 25.860 1.00 46.53 180 ASP A CA 1
ATOM 1496 C C . ASP A 1 180 ? -5.762 -15.860 25.957 1.00 46.53 180 ASP A C 1
ATOM 1498 O O . ASP A 1 180 ? -5.568 -15.149 24.964 1.00 46.53 180 ASP A O 1
ATOM 1502 N N . GLU A 1 181 ? -5.253 -15.568 27.161 1.00 52.66 181 GLU A N 1
ATOM 1503 C CA . GLU A 1 181 ? -4.364 -14.421 27.413 1.00 52.66 181 GLU A CA 1
ATOM 1504 C C . GLU A 1 181 ? -3.164 -14.424 26.440 1.00 52.66 181 GLU A C 1
ATOM 1506 O O . GLU A 1 181 ? -2.648 -13.365 26.090 1.00 52.66 181 GLU A O 1
ATOM 1511 N N . ASP A 1 182 ? -2.817 -15.597 25.901 1.00 48.66 182 ASP A N 1
ATOM 1512 C CA . ASP A 1 182 ? -1.786 -15.835 24.886 1.00 48.66 182 ASP A CA 1
ATOM 1513 C C . ASP A 1 182 ? -2.062 -15.201 23.508 1.00 48.66 182 ASP A C 1
ATOM 1515 O O . ASP A 1 182 ? -1.137 -15.033 22.721 1.00 48.66 182 ASP A O 1
ATOM 1519 N N . ILE A 1 183 ? -3.305 -14.824 23.179 1.00 52.69 183 ILE A N 1
ATOM 1520 C CA . ILE A 1 183 ? -3.616 -14.107 21.922 1.00 52.69 183 ILE A CA 1
ATOM 1521 C C . ILE A 1 183 ? -3.345 -12.595 22.070 1.00 52.69 183 ILE A C 1
ATOM 1523 O O . ILE A 1 183 ? -3.201 -11.880 21.074 1.00 52.69 183 ILE A O 1
ATOM 1527 N N . LEU A 1 184 ? -3.289 -12.093 23.309 1.00 49.47 184 LEU A N 1
ATOM 1528 C CA . LEU A 1 184 ? -3.080 -10.678 23.637 1.00 49.47 184 LEU A CA 1
ATOM 1529 C C . LEU A 1 184 ? -1.661 -10.367 24.162 1.00 49.47 184 LEU A C 1
ATOM 1531 O O . LEU A 1 184 ? -1.317 -9.181 24.252 1.00 49.47 184 LEU A O 1
ATOM 1535 N N . LEU A 1 185 ? -0.855 -11.390 24.487 1.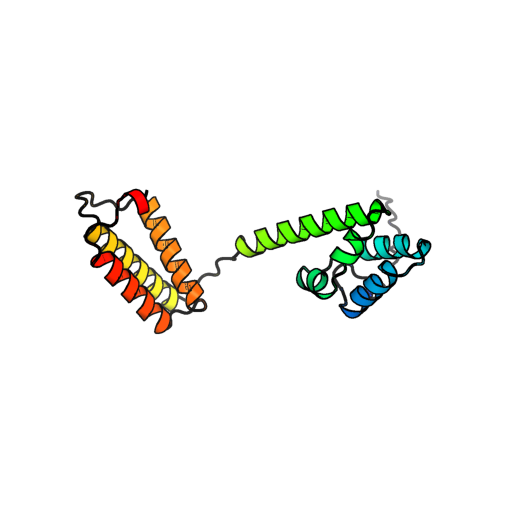00 38.75 185 LEU A N 1
ATOM 1536 C CA . LEU A 1 185 ? 0.552 -11.308 24.925 1.00 38.75 185 LEU A CA 1
ATOM 1537 C C . LEU A 1 185 ? 1.552 -11.383 23.761 1.00 38.75 185 LEU A C 1
ATOM 1539 O O . LEU A 1 185 ? 2.568 -10.643 23.850 1.00 38.75 185 LEU A O 1
#

Radius of gyration: 27.81 Å; chains: 1; bounding box: 61×60×72 Å

pLDDT: mean 77.37, std 13.93, range [38.03, 93.25]

Sequence (185 aa):
MDKFETAPACLTQSRIEDLAGVVNLKEFEELRRRLESRQGDHHREVIHTLRKKNPSSKIIRKSGILEALRRRKDIPEGLELYNEWKRLLEKRKDSSTTDQIEVKYDNETEKIRNKSNELMLKSVSECCNSKRRTIFPKERGILLNLEKSIFRQCDNKSTKKYRRLSRKIIFALRNQTNIDEDILL

Foldseek 3Di:
DDDDPDDPDPPDDDDPCQQQADDDLVVLLVLLVVLVDPDPVCNVVSLVSVVSHDDDPVSCVNSVSLVSLVVPPVDVSSVVSSVVVVVVNVVVVVVVVPPPPPDDDPPVLVVLLVVLLVLLQVLLVLQVPDPPPDDDPQLSVVSNVVLVVLCVVVVVDPDPSSVVVSVVNSVVSNPHNDPDVVVSD

InterPro domains:
  IPR036575 Transcription elongation factor S-II, central domain superfamily [G3DSA:1.10.472.30] (90-181)

Secondary structure (DSSP, 8-state):
-----PPP-------GGGSTT---HHHHHHHHHHHHSS-SHHHHHHHHHHHH----HHHHHHH-HHHHHHH-TT-HHHHHHHHHHHHHHHHHHHHHHH----PPPPHHHHHHHHHHHHHHHHHHHHHT--S-----HHHHHHHHHHHHHHHHHTTT---HHHHHHHHHHHHHHHH-S---GGGT-

Organism: Lepeophtheirus salmonis (NCBI:txid72036)